Protein AF-A0A5B7GZ34-F1 (afdb_monomer_lite)

pLDDT: mean 75.1, std 13.86, range [37.12, 94.0]

Sequence (188 aa):
MATHSCQNVIIVGNLNQHVVRRTFTELTVVYGLTNHVNFVTHVCGAALDPVLTDLPAHSVQCCQLEREDFVSTNWDATFTEDVNHNVATLTSLILLTQAKHFPHRLYRADPRYQPWFSYRCRQAADKKYKTWILLKCQLTTFHKAQHRVACKALLIMATRARRWETSLRRKLASNEMHPKQWWFLVKQ

Structure (mmCIF, N/CA/C/O backbone):
data_AF-A0A5B7GZ34-F1
#
_entry.id   AF-A0A5B7GZ34-F1
#
loop_
_atom_site.group_PDB
_atom_site.id
_atom_site.type_symbol
_atom_site.label_atom_id
_atom_site.label_alt_id
_atom_site.label_comp_id
_atom_site.label_asym_id
_atom_site.label_entity_id
_atom_site.label_seq_id
_atom_site.pdbx_PDB_ins_code
_atom_site.Cartn_x
_atom_site.Cartn_y
_atom_site.Cartn_z
_atom_site.occupancy
_atom_site.B_iso_or_equiv
_atom_site.auth_seq_id
_atom_site.auth_comp_id
_atom_site.auth_asym_id
_atom_site.auth_atom_id
_atom_site.pdbx_PDB_model_num
ATOM 1 N N . MET A 1 1 ? -26.690 -3.830 22.622 1.00 49.84 1 MET A N 1
ATOM 2 C CA . MET A 1 1 ? -25.669 -3.660 21.565 1.00 49.84 1 MET A CA 1
ATOM 3 C C . MET A 1 1 ? -25.196 -2.222 21.628 1.00 49.84 1 MET A C 1
ATOM 5 O O . MET A 1 1 ? -26.045 -1.342 21.686 1.00 49.84 1 MET A O 1
ATOM 9 N N . ALA A 1 2 ? -23.891 -1.980 21.741 1.00 49.03 2 ALA A N 1
ATOM 10 C CA . ALA A 1 2 ? -23.361 -0.624 21.834 1.00 49.03 2 ALA A CA 1
ATOM 11 C C . ALA A 1 2 ? -23.301 -0.023 20.424 1.00 49.03 2 ALA A C 1
ATOM 13 O O . ALA A 1 2 ? -22.422 -0.352 19.640 1.00 49.03 2 ALA A O 1
ATOM 14 N N . THR A 1 3 ? -24.267 0.823 20.083 1.00 55.88 3 THR A N 1
ATOM 15 C CA . THR A 1 3 ? -24.264 1.568 18.820 1.00 55.88 3 THR A CA 1
ATOM 16 C C . THR A 1 3 ? -23.172 2.632 18.879 1.00 55.88 3 THR A C 1
ATOM 18 O O . THR A 1 3 ? -23.224 3.522 19.731 1.00 55.88 3 THR A O 1
ATOM 21 N N . HIS A 1 4 ? -22.162 2.541 18.012 1.00 65.75 4 HIS A N 1
ATOM 22 C CA . HIS A 1 4 ? -21.169 3.604 17.871 1.00 65.75 4 HIS A CA 1
ATOM 23 C C . HIS A 1 4 ? -21.834 4.895 17.374 1.00 65.75 4 HIS A C 1
ATOM 25 O O . HIS A 1 4 ? -22.774 4.859 16.586 1.00 65.75 4 HIS A O 1
ATOM 31 N N . SER A 1 5 ? -21.341 6.052 17.819 1.00 75.25 5 SER A N 1
ATOM 32 C CA . SER A 1 5 ? -21.862 7.360 17.393 1.00 75.25 5 SER A CA 1
ATOM 33 C C . SER A 1 5 ? -21.365 7.799 16.012 1.00 75.25 5 SER A C 1
ATOM 35 O O . SER A 1 5 ? -21.893 8.750 15.441 1.00 75.25 5 SER A O 1
ATOM 37 N N . CYS A 1 6 ? -20.347 7.128 15.472 1.00 74.19 6 CYS A N 1
ATOM 38 C CA . CYS A 1 6 ? -19.883 7.350 14.108 1.00 74.19 6 CYS A CA 1
ATOM 39 C C . CYS A 1 6 ? -20.901 6.768 13.115 1.00 74.19 6 CYS A C 1
ATOM 41 O O . CYS A 1 6 ? -21.471 5.722 13.382 1.00 74.19 6 CYS A O 1
ATOM 43 N N . GLN A 1 7 ? -21.126 7.418 11.979 1.00 80.25 7 GLN A N 1
ATOM 44 C CA . GLN A 1 7 ? -21.940 6.878 10.885 1.00 80.25 7 GLN A CA 1
ATOM 45 C C . GLN A 1 7 ? -21.100 6.876 9.611 1.00 80.25 7 GLN A C 1
ATOM 47 O O . GLN A 1 7 ? -20.307 7.801 9.410 1.00 80.25 7 GLN A O 1
ATOM 52 N N . ASN A 1 8 ? -21.310 5.887 8.743 1.00 84.38 8 ASN A N 1
ATOM 53 C CA . ASN A 1 8 ? -20.601 5.728 7.470 1.00 84.38 8 ASN A CA 1
ATOM 54 C C . ASN A 1 8 ? -19.092 5.507 7.675 1.00 84.38 8 ASN A C 1
ATOM 56 O O . ASN A 1 8 ? -18.245 6.143 7.041 1.00 84.38 8 ASN A O 1
ATOM 60 N N . VAL A 1 9 ? -18.755 4.627 8.616 1.00 86.81 9 VAL A N 1
ATOM 61 C CA . VAL A 1 9 ? -17.382 4.217 8.906 1.00 86.81 9 VAL A CA 1
ATOM 62 C C . VAL A 1 9 ? -16.936 3.213 7.853 1.00 86.81 9 VAL A C 1
ATOM 64 O O . VAL A 1 9 ? -17.607 2.215 7.622 1.00 86.81 9 VAL A O 1
ATOM 67 N N . ILE A 1 10 ? -15.771 3.441 7.249 1.00 89.00 10 ILE A N 1
ATOM 68 C CA . ILE A 1 10 ? -15.104 2.475 6.373 1.00 89.00 10 ILE A CA 1
ATOM 69 C C . ILE A 1 10 ? -13.679 2.269 6.892 1.00 89.00 10 ILE A C 1
ATOM 71 O O . ILE A 1 10 ? -12.907 3.221 7.010 1.00 89.00 10 ILE A O 1
ATOM 75 N N . ILE A 1 11 ? -13.320 1.019 7.177 1.00 86.06 11 ILE A N 1
ATOM 76 C CA . ILE A 1 11 ? -11.967 0.596 7.540 1.00 86.06 11 ILE A CA 1
ATOM 77 C C . ILE A 1 11 ? -11.452 -0.308 6.422 1.00 86.06 11 ILE A C 1
ATOM 79 O O . ILE A 1 11 ? -12.010 -1.377 6.180 1.00 86.06 11 ILE A O 1
ATOM 83 N N . VAL A 1 12 ? -10.374 0.114 5.762 1.00 87.06 12 VAL A N 1
ATOM 84 C CA . VAL A 1 12 ? -9.689 -0.658 4.716 1.00 87.06 12 VAL A CA 1
ATOM 85 C C . VAL A 1 12 ? -8.237 -0.850 5.115 1.00 87.06 12 VAL A C 1
ATOM 87 O O . VAL A 1 12 ? -7.554 0.118 5.456 1.00 87.06 12 VAL A O 1
ATOM 90 N N . GLY A 1 13 ? -7.745 -2.080 5.030 1.00 84.44 13 GLY A N 1
ATOM 91 C CA . GLY A 1 13 ? -6.315 -2.346 5.106 1.00 84.44 13 GLY A CA 1
ATOM 92 C C . GLY A 1 13 ? -5.986 -3.754 5.566 1.00 84.44 13 GLY A C 1
ATOM 93 O O . GLY A 1 13 ? -6.867 -4.534 5.915 1.00 84.44 13 GLY A O 1
ATOM 94 N N . ASN A 1 14 ? -4.690 -4.048 5.611 1.00 83.94 14 ASN A N 1
ATOM 95 C CA . ASN A 1 14 ? -4.169 -5.303 6.132 1.00 83.94 14 ASN A CA 1
ATOM 96 C C . ASN A 1 14 ? -4.340 -5.350 7.653 1.00 83.94 14 ASN A C 1
ATOM 98 O O . ASN A 1 14 ? -3.496 -4.856 8.412 1.00 83.94 14 ASN A O 1
ATOM 102 N N . LEU A 1 15 ? -5.460 -5.914 8.104 1.00 80.31 15 LEU A N 1
ATOM 103 C CA . LEU A 1 15 ? -5.682 -6.141 9.526 1.00 80.31 15 LEU A CA 1
ATOM 104 C C . LEU A 1 15 ? -4.931 -7.380 9.998 1.00 80.31 15 LEU A C 1
ATOM 106 O O . LEU A 1 15 ? -4.594 -7.444 11.171 1.00 80.31 15 LEU A O 1
ATOM 110 N N . ASN A 1 16 ? -4.608 -8.328 9.114 1.00 76.25 16 ASN A N 1
ATOM 111 C CA . ASN A 1 16 ? -4.055 -9.621 9.499 1.00 76.25 16 ASN A CA 1
ATOM 112 C C . ASN A 1 16 ? -4.923 -10.263 10.597 1.00 76.25 16 ASN A C 1
ATOM 114 O O . ASN A 1 16 ? -4.495 -10.457 11.739 1.00 76.25 16 ASN A O 1
ATOM 118 N N . GLN A 1 17 ? -6.190 -10.526 10.258 1.00 64.44 17 GLN A N 1
ATOM 119 C CA . GLN A 1 17 ? -7.257 -10.913 11.193 1.00 64.44 17 GLN A CA 1
ATOM 120 C C . GLN A 1 17 ? -6.901 -12.071 12.141 1.00 64.44 17 GLN A C 1
ATOM 122 O O . GLN A 1 17 ? -7.435 -12.146 13.242 1.00 64.44 17 GLN A O 1
ATOM 127 N N . HIS A 1 18 ? -5.970 -12.951 11.766 1.00 67.12 18 HIS A N 1
ATOM 128 C CA . HIS A 1 18 ? -5.509 -14.038 12.632 1.00 67.12 18 HIS A CA 1
ATOM 129 C C . HIS A 1 18 ? -4.679 -13.544 13.828 1.00 67.12 18 HIS A C 1
ATOM 131 O O . HIS A 1 18 ? -4.710 -14.161 14.889 1.00 67.12 18 HIS A O 1
ATOM 137 N N . VAL A 1 19 ? -3.984 -12.411 13.687 1.00 64.56 19 VAL A N 1
ATOM 138 C CA . VAL A 1 19 ? -3.149 -11.797 14.734 1.00 64.56 19 VAL A CA 1
ATOM 139 C C . VAL A 1 19 ? -3.957 -10.827 15.596 1.00 64.56 19 VAL A C 1
ATOM 141 O O . VAL A 1 19 ? -3.778 -10.776 16.810 1.00 64.56 19 VAL A O 1
ATOM 144 N N . VAL A 1 20 ? -4.891 -10.089 14.995 1.00 75.25 20 VAL A N 1
ATOM 145 C CA . VAL A 1 20 ? -5.795 -9.154 15.697 1.00 75.25 20 VAL A CA 1
ATOM 146 C C . VAL A 1 20 ? -7.217 -9.694 15.790 1.00 75.25 20 VAL A C 1
ATOM 148 O O . VAL A 1 20 ? -8.184 -8.938 15.725 1.00 75.25 20 VAL A O 1
ATOM 151 N N . ARG A 1 21 ? -7.359 -11.011 15.982 1.00 80.94 21 ARG A N 1
ATOM 152 C CA . ARG A 1 21 ? -8.662 -11.692 16.034 1.00 80.94 21 ARG A CA 1
ATOM 153 C C . ARG A 1 21 ? -9.611 -11.029 17.025 1.00 80.94 21 ARG A C 1
ATOM 155 O O . ARG A 1 21 ? -10.769 -10.818 16.704 1.00 80.94 21 ARG A O 1
ATOM 162 N N . ARG A 1 22 ? -9.100 -10.623 18.191 1.00 82.50 22 ARG A N 1
ATOM 163 C CA . ARG A 1 22 ? -9.880 -9.900 19.201 1.00 82.50 22 ARG A CA 1
ATOM 164 C C . ARG A 1 22 ? -10.405 -8.558 18.683 1.00 82.50 22 ARG A C 1
ATOM 166 O O . ARG A 1 22 ? -11.595 -8.308 18.797 1.00 82.50 22 ARG A O 1
ATOM 173 N N . THR A 1 23 ? -9.550 -7.731 18.084 1.00 81.94 23 THR A N 1
ATOM 174 C CA . THR A 1 23 ? -9.954 -6.428 17.530 1.00 81.94 23 THR A CA 1
ATOM 175 C C . THR A 1 23 ? -10.918 -6.595 16.360 1.00 81.94 23 THR A C 1
ATOM 177 O O . THR A 1 23 ? -11.888 -5.857 16.262 1.00 81.94 23 THR A O 1
ATOM 180 N N . PHE A 1 24 ? -10.704 -7.590 15.497 1.00 87.06 24 PHE A N 1
ATOM 181 C CA . PHE A 1 24 ? -11.621 -7.901 14.402 1.00 87.06 24 PHE A CA 1
ATOM 182 C C . PHE A 1 24 ? -12.999 -8.346 14.922 1.00 87.06 24 PHE A C 1
ATOM 184 O O . PHE A 1 24 ? -14.027 -7.862 14.449 1.00 87.06 24 PHE A O 1
ATOM 191 N N . THR A 1 25 ? -13.034 -9.211 15.941 1.00 88.88 25 THR A N 1
ATOM 192 C CA . THR A 1 25 ? -14.275 -9.601 16.625 1.00 88.88 25 THR A CA 1
ATOM 193 C C . THR A 1 25 ? -14.944 -8.403 17.293 1.00 88.88 25 THR A C 1
ATOM 195 O O . THR A 1 25 ? -16.154 -8.260 17.198 1.00 88.88 25 THR A O 1
ATOM 198 N N . GLU A 1 26 ? -14.192 -7.515 17.942 1.00 89.06 26 GLU A N 1
ATOM 199 C CA . GLU A 1 26 ? -14.755 -6.298 18.534 1.00 89.06 26 GLU A CA 1
ATOM 200 C C . GLU A 1 26 ? -15.383 -5.405 17.448 1.00 89.06 26 GLU A C 1
ATOM 202 O O . GLU A 1 26 ? -16.542 -5.016 17.573 1.00 89.06 26 GLU A O 1
ATOM 207 N N . LEU A 1 27 ? -14.686 -5.155 16.334 1.00 89.25 27 LEU A N 1
ATOM 208 C CA . LEU A 1 27 ? -15.197 -4.366 15.202 1.00 89.25 27 LEU A CA 1
ATOM 209 C C . LEU A 1 27 ? -16.472 -4.950 14.577 1.00 89.25 27 LEU A C 1
ATOM 211 O O . LEU A 1 27 ? -17.379 -4.203 14.226 1.00 89.25 27 LEU A O 1
ATOM 215 N N . THR A 1 28 ? -16.571 -6.270 14.472 1.00 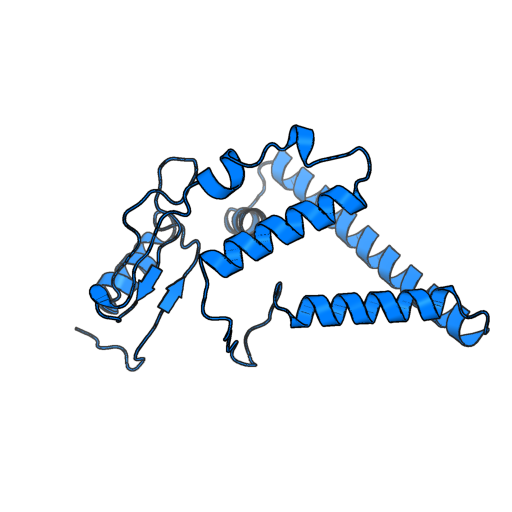90.38 28 THR A N 1
ATOM 216 C CA . THR A 1 28 ? -17.723 -6.927 13.837 1.00 90.38 28 THR A CA 1
ATOM 217 C C . THR A 1 28 ? -18.886 -7.159 14.801 1.00 90.38 28 THR A C 1
ATOM 219 O O . THR A 1 28 ? -20.033 -6.885 14.469 1.00 90.38 28 THR A O 1
ATOM 222 N N . VAL A 1 29 ? -18.610 -7.620 16.022 1.00 91.88 29 VAL A N 1
ATOM 223 C CA . VAL A 1 29 ? -19.638 -8.017 16.999 1.00 91.88 29 VAL A CA 1
ATOM 224 C C . VAL A 1 29 ? -20.071 -6.852 17.883 1.00 91.88 29 VAL A C 1
ATOM 226 O O . VAL A 1 29 ? -21.260 -6.690 18.149 1.00 91.88 29 VAL A O 1
ATOM 229 N N . VAL A 1 30 ? -19.121 -6.048 18.369 1.00 88.38 30 VAL A N 1
ATOM 230 C CA . VAL A 1 30 ? -19.421 -4.939 19.290 1.00 88.38 30 VAL A CA 1
ATOM 231 C C . VAL A 1 30 ? -19.831 -3.705 18.503 1.00 88.38 30 VAL A C 1
ATOM 233 O O . VAL A 1 30 ? -20.839 -3.087 18.833 1.00 88.38 30 VAL A O 1
ATOM 236 N N . TYR A 1 31 ? -19.067 -3.380 17.460 1.00 87.12 31 TYR A N 1
ATOM 237 C CA . TYR A 1 31 ? -19.303 -2.205 16.625 1.00 87.12 31 TYR A CA 1
ATOM 238 C C . TYR A 1 31 ? -20.193 -2.492 15.407 1.00 87.12 31 TYR A C 1
ATOM 240 O O . TYR A 1 31 ? -20.538 -1.563 14.697 1.00 87.12 31 TYR A O 1
ATOM 248 N N . GLY A 1 32 ? -20.606 -3.739 15.166 1.00 90.56 32 GLY A N 1
ATOM 249 C CA . GLY A 1 32 ? -21.576 -4.054 14.111 1.00 90.56 32 GLY A CA 1
ATOM 250 C C . GLY A 1 32 ? -21.082 -3.796 12.684 1.00 90.56 32 GLY A C 1
ATOM 251 O O . GLY A 1 32 ? -21.904 -3.683 11.777 1.00 90.56 32 GLY A O 1
ATOM 252 N N . LEU A 1 33 ? -19.767 -3.688 12.465 1.00 93.19 33 LEU A N 1
ATOM 253 C CA . LEU A 1 33 ? -19.219 -3.506 11.124 1.00 93.19 33 LEU A CA 1
ATOM 254 C C . LEU A 1 33 ? -19.274 -4.823 10.343 1.00 93.19 33 LEU A C 1
ATOM 256 O O . LEU A 1 33 ? -18.944 -5.891 10.858 1.00 93.19 33 LEU A O 1
ATOM 260 N N . THR A 1 34 ? -19.628 -4.740 9.067 1.00 94.00 34 THR A N 1
ATOM 261 C CA . THR A 1 34 ? -19.685 -5.879 8.149 1.00 94.00 34 THR A CA 1
ATOM 262 C C . THR A 1 34 ? -18.400 -5.956 7.337 1.00 94.00 34 THR A C 1
ATOM 264 O O . THR A 1 34 ? -17.931 -4.937 6.837 1.00 94.00 34 THR A O 1
ATOM 267 N N . ASN A 1 35 ? -17.821 -7.154 7.193 1.00 93.88 35 ASN A N 1
ATOM 268 C CA . ASN A 1 35 ? -16.731 -7.383 6.243 1.00 93.88 35 ASN A CA 1
ATOM 269 C C . ASN A 1 35 ? -17.291 -7.676 4.850 1.00 93.88 35 ASN A C 1
ATOM 271 O O . ASN A 1 35 ? -18.014 -8.654 4.678 1.00 93.88 35 ASN A O 1
ATOM 275 N N . HIS A 1 36 ? -16.905 -6.873 3.860 1.00 92.31 36 HIS A N 1
ATOM 276 C CA . HIS A 1 36 ? -17.354 -7.022 2.470 1.00 92.31 36 HIS A CA 1
ATOM 277 C C . HIS A 1 36 ? -16.391 -7.842 1.604 1.00 92.31 36 HIS A C 1
ATOM 279 O O . HIS A 1 36 ? -16.696 -8.138 0.451 1.00 92.31 36 HIS A O 1
ATOM 285 N N . VAL A 1 37 ? -15.234 -8.237 2.144 1.00 90.44 37 VAL A N 1
ATOM 286 C CA . VAL A 1 37 ? -14.259 -9.069 1.432 1.00 90.44 37 VAL A CA 1
ATOM 287 C C . VAL A 1 37 ? -14.541 -10.544 1.702 1.00 90.44 37 VAL A C 1
ATOM 289 O O . VAL A 1 37 ? -14.372 -11.019 2.826 1.00 90.44 37 VAL A O 1
ATOM 292 N N . ASN A 1 38 ? -14.936 -11.266 0.654 1.00 89.69 38 ASN A N 1
ATOM 293 C CA . ASN A 1 38 ? -15.237 -12.703 0.668 1.00 89.69 38 ASN A CA 1
ATOM 294 C C . ASN A 1 38 ? -14.264 -13.546 -0.183 1.00 89.69 38 ASN A C 1
ATOM 296 O O . ASN A 1 38 ? -14.495 -14.738 -0.373 1.00 89.69 38 ASN A O 1
ATOM 300 N N . PHE A 1 39 ? -13.186 -12.944 -0.685 1.00 87.25 39 PHE A N 1
ATOM 301 C CA . PHE A 1 39 ? -12.166 -13.592 -1.511 1.00 87.25 39 PHE A CA 1
ATOM 302 C C . PHE A 1 39 ? -10.785 -13.542 -0.848 1.00 87.25 39 PHE A C 1
ATOM 304 O O . PHE A 1 39 ? -10.547 -12.807 0.112 1.00 87.25 39 PHE A O 1
ATOM 311 N N . VAL A 1 40 ? -9.862 -14.352 -1.367 1.00 85.94 40 VAL A N 1
ATOM 312 C CA . VAL A 1 40 ? -8.470 -14.404 -0.911 1.00 85.94 40 VAL A CA 1
ATOM 313 C C . VAL A 1 40 ? -7.761 -13.101 -1.272 1.00 85.94 40 VAL A C 1
ATOM 315 O O . VAL A 1 40 ? -7.706 -12.726 -2.440 1.00 85.94 40 VAL A O 1
ATOM 318 N N . THR A 1 41 ? -7.169 -12.435 -0.281 1.00 83.25 41 THR A N 1
ATOM 319 C CA . THR A 1 41 ? -6.403 -11.194 -0.495 1.00 83.25 41 THR A CA 1
ATOM 320 C C . THR A 1 41 ? -4.893 -11.400 -0.394 1.00 83.25 41 THR A C 1
ATOM 322 O O . THR A 1 41 ? -4.126 -10.543 -0.821 1.00 83.25 41 THR A O 1
ATOM 325 N N . HIS A 1 42 ? -4.450 -12.548 0.129 1.00 82.50 42 HIS A N 1
ATOM 326 C CA . HIS A 1 42 ? -3.044 -12.854 0.359 1.00 82.50 42 HIS A CA 1
ATOM 327 C C . HIS A 1 42 ? -2.586 -14.110 -0.393 1.00 82.50 42 HIS A C 1
ATOM 329 O O . HIS A 1 42 ? -3.307 -15.102 -0.481 1.00 82.50 42 HIS A O 1
ATOM 335 N N . VAL A 1 43 ? -1.328 -14.115 -0.848 1.00 74.12 43 VAL A N 1
ATOM 336 C CA . VAL A 1 43 ? -0.710 -15.216 -1.620 1.00 74.12 43 VAL A CA 1
ATOM 337 C C . VAL A 1 43 ? -0.710 -16.575 -0.909 1.00 74.12 43 VAL A C 1
ATOM 339 O O . VAL A 1 43 ? -0.536 -17.602 -1.551 1.00 74.12 43 VAL A O 1
ATOM 342 N N . CYS A 1 44 ? -0.920 -16.599 0.409 1.00 79.88 44 CYS A N 1
ATOM 343 C CA . CYS A 1 44 ? -1.034 -17.837 1.185 1.00 79.88 44 CYS A CA 1
ATOM 344 C C . CYS A 1 44 ? -2.451 -18.440 1.207 1.00 79.88 44 CYS A C 1
ATOM 346 O O . CYS A 1 44 ? -2.679 -19.396 1.941 1.00 79.88 44 CYS A O 1
ATOM 348 N N . GLY A 1 45 ? -3.409 -17.879 0.462 1.00 80.62 45 GLY A N 1
ATOM 349 C CA . GLY A 1 45 ? -4.798 -18.350 0.469 1.00 80.62 45 GLY A CA 1
ATOM 350 C C . GLY A 1 45 ? -5.677 -17.719 1.553 1.00 80.62 45 GLY A C 1
ATOM 351 O O . GLY A 1 45 ? -6.828 -18.113 1.704 1.00 80.62 45 GLY A O 1
ATOM 352 N N . ALA A 1 46 ? -5.168 -16.743 2.313 1.00 81.62 46 ALA A N 1
ATOM 353 C CA . ALA A 1 46 ? -5.915 -16.080 3.382 1.00 81.62 46 ALA A CA 1
ATOM 354 C C . ALA A 1 46 ? -6.534 -14.740 2.939 1.00 81.62 46 ALA A C 1
ATOM 356 O O . ALA A 1 46 ? -5.982 -14.027 2.101 1.00 81.62 46 ALA A O 1
ATOM 357 N N . ALA A 1 47 ? -7.660 -14.367 3.552 1.00 82.50 47 ALA A N 1
ATOM 358 C CA . ALA A 1 47 ? -8.237 -13.023 3.475 1.00 82.50 47 ALA A CA 1
ATOM 359 C C . ALA A 1 47 ? -7.709 -12.187 4.653 1.00 82.50 47 ALA A C 1
ATOM 361 O O . ALA A 1 47 ? -8.211 -12.285 5.772 1.00 82.50 47 ALA A O 1
ATOM 362 N N . LEU A 1 48 ? -6.633 -11.432 4.435 1.00 83.88 48 LEU A N 1
ATOM 363 C CA . LEU A 1 48 ? -5.959 -10.635 5.473 1.00 83.88 48 LEU A CA 1
ATOM 364 C C . LEU A 1 48 ? -6.299 -9.142 5.406 1.00 83.88 48 LEU A C 1
ATOM 366 O O . LEU A 1 48 ? -6.017 -8.412 6.361 1.00 83.88 48 LEU A O 1
ATOM 370 N N . ASP A 1 49 ? -6.943 -8.718 4.319 1.00 87.06 49 ASP A N 1
ATOM 371 C CA . ASP A 1 49 ? -7.199 -7.321 3.980 1.00 87.06 49 ASP A CA 1
ATOM 372 C C . ASP A 1 49 ? -8.713 -7.051 3.920 1.00 87.06 49 ASP A C 1
ATOM 374 O O . ASP A 1 49 ? -9.281 -6.948 2.833 1.00 87.06 49 ASP A O 1
ATOM 378 N N . PRO A 1 50 ? -9.409 -7.005 5.071 1.00 90.25 50 PRO A N 1
ATOM 379 C CA . PRO A 1 50 ? -10.849 -6.789 5.099 1.00 90.25 50 PRO A CA 1
ATOM 380 C C . PRO A 1 50 ? -11.230 -5.351 4.733 1.00 90.25 50 PRO A C 1
ATOM 382 O O . PRO A 1 50 ? -10.462 -4.399 4.907 1.00 90.25 50 PRO A O 1
ATOM 385 N N . VAL A 1 51 ? -12.483 -5.205 4.307 1.00 92.38 51 VAL A N 1
ATOM 386 C CA . VAL A 1 51 ? -13.177 -3.920 4.180 1.00 92.38 51 VAL A CA 1
ATOM 387 C C . VAL A 1 51 ? -14.335 -3.962 5.163 1.00 92.38 51 VAL A C 1
ATOM 389 O O . VAL A 1 51 ? -15.330 -4.634 4.902 1.00 92.38 51 VAL A O 1
ATOM 392 N N . LEU A 1 52 ? -14.173 -3.301 6.313 1.00 92.94 52 LEU A N 1
ATOM 393 C CA . LEU A 1 52 ? -15.178 -3.261 7.377 1.00 92.94 52 LEU A CA 1
ATOM 394 C C . LEU A 1 52 ? -15.975 -1.961 7.305 1.00 92.94 52 LEU A C 1
ATOM 396 O O . LEU A 1 52 ? -15.377 -0.884 7.344 1.00 92.94 52 LEU A O 1
ATOM 400 N N . THR A 1 53 ? -17.301 -2.036 7.240 1.00 93.44 53 THR A N 1
ATOM 401 C CA . THR A 1 53 ? -18.153 -0.838 7.235 1.00 93.44 53 THR A CA 1
ATOM 402 C C . THR A 1 53 ? -19.537 -1.078 7.835 1.00 93.44 53 THR A C 1
ATOM 404 O O . THR A 1 53 ? -19.993 -2.214 7.930 1.00 93.44 53 THR A O 1
ATOM 407 N N . ASP A 1 54 ? -20.187 -0.004 8.278 1.00 92.31 54 ASP A N 1
ATOM 408 C CA . ASP A 1 54 ? -21.594 0.043 8.695 1.00 92.31 54 ASP A CA 1
ATOM 409 C C . ASP A 1 54 ? -22.553 0.345 7.523 1.00 92.31 54 ASP A C 1
ATOM 411 O O . ASP A 1 54 ? -23.765 0.453 7.718 1.00 92.31 54 ASP A O 1
ATOM 415 N N . LEU A 1 55 ? -22.029 0.485 6.300 1.00 90.94 55 LEU A N 1
ATOM 416 C CA . LEU A 1 55 ? -22.831 0.709 5.103 1.00 90.94 55 LEU A CA 1
ATOM 417 C C . LEU A 1 55 ? -23.628 -0.546 4.696 1.00 90.94 55 LEU A C 1
ATOM 419 O O . LEU A 1 55 ? -23.177 -1.675 4.907 1.00 90.94 55 LEU A O 1
ATOM 423 N N . PRO A 1 56 ? -24.793 -0.379 4.041 1.00 89.38 56 PRO A N 1
ATOM 424 C CA . PRO A 1 56 ? -25.550 -1.502 3.505 1.00 89.38 56 PRO A CA 1
ATOM 425 C C . PRO A 1 56 ? -24.728 -2.348 2.523 1.00 89.38 56 PRO A C 1
ATOM 427 O O . PRO A 1 56 ? -23.969 -1.814 1.716 1.00 89.38 56 PRO A O 1
ATOM 430 N N . ALA A 1 57 ? -24.954 -3.665 2.518 1.00 86.25 57 ALA A N 1
ATOM 431 C CA . ALA A 1 57 ? -24.250 -4.608 1.640 1.00 86.25 57 ALA A CA 1
ATOM 432 C C . ALA A 1 57 ? -24.318 -4.247 0.145 1.00 86.25 57 ALA A C 1
ATOM 434 O O . ALA A 1 57 ? -23.363 -4.485 -0.584 1.00 86.25 57 ALA A O 1
ATOM 435 N N . HIS A 1 58 ? -25.414 -3.631 -0.306 1.00 88.31 58 HIS A N 1
ATOM 436 C CA . HIS A 1 58 ? -25.582 -3.198 -1.696 1.00 88.31 58 HIS A CA 1
ATOM 437 C C . HIS A 1 58 ? -24.804 -1.918 -2.050 1.00 88.31 58 HIS A C 1
ATOM 439 O O . HIS A 1 58 ? -24.666 -1.601 -3.227 1.00 88.31 58 HIS A O 1
ATOM 445 N N . SER A 1 59 ? -24.308 -1.179 -1.055 1.00 88.50 59 SER A N 1
ATOM 446 C CA . SER A 1 59 ? -23.569 0.075 -1.249 1.00 88.50 59 SER A CA 1
ATOM 447 C C . SER A 1 59 ? -22.062 -0.134 -1.390 1.00 88.50 59 SER A C 1
ATOM 449 O O . SER A 1 59 ? -21.359 0.780 -1.819 1.00 88.50 59 SER A O 1
ATOM 451 N N . VAL A 1 60 ? -21.552 -1.311 -1.013 1.00 86.81 60 VAL A N 1
ATOM 452 C CA . VAL A 1 60 ? -20.123 -1.634 -1.066 1.00 86.81 60 VAL A CA 1
ATOM 453 C C . VAL A 1 60 ? -19.920 -2.951 -1.793 1.00 86.81 60 VAL A C 1
ATOM 455 O O . VAL A 1 60 ? -20.265 -4.018 -1.291 1.00 86.81 60 VAL A O 1
ATOM 458 N N . GLN A 1 61 ? -19.300 -2.858 -2.966 1.00 87.12 61 GLN A N 1
ATOM 459 C CA . GLN A 1 61 ? -18.878 -4.003 -3.753 1.00 87.12 61 GLN A CA 1
ATOM 460 C C . GLN A 1 61 ? -17.354 -4.111 -3.698 1.00 87.12 61 GLN A C 1
ATOM 462 O O . GLN A 1 61 ? -16.636 -3.211 -4.136 1.00 87.12 61 GLN A O 1
ATOM 467 N N . CYS A 1 62 ? -16.856 -5.218 -3.151 1.00 85.88 62 CYS A N 1
ATOM 468 C CA . CYS A 1 62 ? -15.449 -5.578 -3.238 1.00 85.88 62 CYS A CA 1
ATOM 469 C C . CYS A 1 62 ? -15.279 -6.568 -4.387 1.00 85.88 62 CYS A C 1
ATOM 471 O O . CYS A 1 62 ? -15.884 -7.638 -4.376 1.00 85.88 62 CYS A O 1
ATOM 473 N N . CYS A 1 63 ? -14.437 -6.224 -5.354 1.00 81.19 63 CYS A N 1
ATOM 474 C CA . CYS A 1 63 ? -14.045 -7.129 -6.425 1.00 81.19 63 CYS A CA 1
ATOM 475 C C . CYS A 1 63 ? -12.562 -7.443 -6.275 1.00 81.19 63 CYS A C 1
ATOM 477 O O . CYS A 1 63 ? -11.756 -6.545 -6.007 1.00 81.19 63 CYS A O 1
ATOM 479 N N . GLN A 1 64 ? -12.195 -8.708 -6.467 1.00 76.44 64 GLN A N 1
ATOM 480 C CA . GLN A 1 64 ? -10.799 -9.046 -6.677 1.00 76.44 64 GLN A CA 1
ATOM 481 C C . GLN A 1 64 ? -10.362 -8.358 -7.970 1.00 76.44 64 GLN A C 1
ATOM 483 O O . GLN A 1 64 ? -11.011 -8.512 -9.003 1.00 76.44 64 GLN A O 1
ATOM 488 N N . LEU A 1 65 ? -9.290 -7.566 -7.907 1.00 68.75 65 LEU A N 1
ATOM 489 C CA . LEU A 1 65 ? -8.665 -7.063 -9.122 1.00 68.75 65 LEU A CA 1
ATOM 490 C C . LEU A 1 65 ? -8.106 -8.275 -9.853 1.00 68.75 65 LEU A C 1
ATOM 492 O O . LEU A 1 65 ? -7.099 -8.855 -9.436 1.00 68.75 65 LEU A O 1
ATOM 496 N N . GLU A 1 66 ? -8.813 -8.700 -10.893 1.00 64.88 66 GLU A N 1
ATOM 497 C CA . GLU A 1 66 ? -8.360 -9.808 -11.702 1.00 64.88 66 GLU A CA 1
ATOM 498 C C . GLU A 1 66 ? -7.032 -9.425 -12.343 1.00 64.88 66 GLU A C 1
ATOM 500 O O . GLU A 1 66 ? -6.825 -8.322 -12.857 1.00 64.88 66 GLU A O 1
ATOM 505 N N . ARG A 1 67 ? -6.092 -10.364 -12.267 1.00 60.09 67 ARG A N 1
ATOM 506 C CA . ARG A 1 67 ? -4.728 -10.213 -12.776 1.00 60.09 67 ARG A CA 1
ATOM 507 C C . ARG A 1 67 ? -4.712 -9.926 -14.283 1.00 60.09 67 ARG A C 1
ATOM 509 O O . ARG A 1 67 ? -3.673 -9.547 -14.803 1.00 60.09 67 ARG A O 1
ATOM 516 N N . GLU A 1 68 ? -5.837 -10.111 -14.965 1.00 61.62 68 GLU A N 1
ATOM 517 C CA . GLU A 1 68 ? -6.036 -10.032 -16.410 1.00 61.62 68 GLU A CA 1
ATOM 518 C C . GLU A 1 68 ? -5.584 -8.705 -17.024 1.00 61.62 68 GLU A C 1
ATOM 520 O O . GLU A 1 68 ? -4.949 -8.725 -18.078 1.00 61.62 68 GLU A O 1
ATOM 525 N N . ASP A 1 69 ? -5.779 -7.571 -16.340 1.00 65.12 69 ASP A N 1
ATOM 526 C CA . ASP A 1 69 ? -5.313 -6.264 -16.838 1.00 65.12 69 ASP A CA 1
ATOM 527 C C . ASP A 1 69 ? -3.770 -6.209 -16.958 1.00 65.12 69 ASP A C 1
ATOM 529 O O . ASP A 1 69 ? -3.235 -5.547 -17.844 1.00 65.12 69 ASP A O 1
ATOM 533 N N . PHE A 1 70 ? -3.037 -6.945 -16.112 1.00 67.88 70 PHE A N 1
ATOM 534 C CA . PHE A 1 70 ? -1.569 -7.040 -16.158 1.00 67.88 70 PHE A CA 1
ATOM 535 C C . PHE A 1 70 ? -1.053 -8.315 -16.842 1.00 67.88 70 PHE A C 1
ATOM 537 O O . PHE A 1 70 ? 0.063 -8.328 -17.353 1.00 67.88 70 PHE A O 1
ATOM 544 N N . VAL A 1 71 ? -1.837 -9.394 -16.856 1.00 70.56 71 VAL A N 1
ATOM 545 C CA . VAL A 1 71 ? -1.489 -10.673 -17.501 1.00 70.56 71 VAL A CA 1
ATOM 546 C C . VAL A 1 71 ? -1.632 -10.579 -19.016 1.00 70.56 71 VAL A C 1
ATOM 548 O O . VAL A 1 71 ? -0.843 -11.184 -19.731 1.00 70.56 71 VAL A O 1
ATOM 551 N N . SER A 1 72 ? -2.586 -9.788 -19.511 1.00 77.06 72 SER A N 1
ATOM 552 C CA . SER A 1 72 ? -2.727 -9.507 -20.945 1.00 77.06 72 SER A CA 1
ATOM 553 C C . SER A 1 72 ? -1.658 -8.552 -21.486 1.00 77.06 72 SER A C 1
ATOM 555 O O . SER A 1 72 ? -1.491 -8.438 -22.701 1.00 77.06 72 SER A O 1
ATOM 557 N N . THR A 1 73 ? -0.910 -7.872 -20.609 1.00 80.00 73 THR A N 1
ATOM 558 C CA . THR A 1 73 ? 0.191 -7.005 -21.031 1.00 80.00 73 THR A CA 1
ATOM 559 C C . THR A 1 73 ? 1.371 -7.866 -21.468 1.00 80.00 73 THR A C 1
ATOM 561 O O . THR A 1 73 ? 1.943 -8.610 -20.674 1.00 80.00 73 THR A O 1
ATOM 564 N N . ASN A 1 74 ? 1.764 -7.748 -22.736 1.00 87.69 74 ASN A N 1
ATOM 565 C CA . ASN A 1 74 ? 2.980 -8.378 -23.238 1.00 87.69 74 ASN A CA 1
ATOM 566 C C . ASN A 1 74 ? 4.205 -7.602 -22.731 1.00 87.69 74 ASN A C 1
ATOM 568 O O . ASN A 1 74 ? 4.669 -6.663 -23.379 1.00 87.69 74 ASN A O 1
ATOM 572 N N . TRP A 1 75 ? 4.697 -7.968 -21.548 1.00 84.75 75 TRP A N 1
ATOM 573 C CA . TRP A 1 75 ? 5.803 -7.285 -20.874 1.00 84.75 75 TRP A CA 1
ATOM 574 C C . TRP A 1 75 ? 7.088 -7.259 -21.698 1.00 84.75 75 TRP A C 1
ATOM 576 O O . TRP A 1 75 ? 7.756 -6.229 -21.717 1.00 84.75 75 TRP A O 1
ATOM 586 N N . ASP A 1 76 ? 7.374 -8.332 -22.435 1.00 86.31 76 ASP A N 1
ATOM 587 C CA . ASP A 1 76 ? 8.578 -8.442 -23.264 1.00 86.31 76 ASP A CA 1
ATOM 588 C C . ASP A 1 76 ? 8.550 -7.468 -24.449 1.00 86.31 76 ASP A C 1
ATOM 590 O O . ASP A 1 76 ? 9.584 -6.943 -24.848 1.00 86.31 76 ASP A O 1
ATOM 594 N N . ALA A 1 77 ? 7.362 -7.177 -24.986 1.00 85.06 77 ALA A N 1
ATOM 595 C CA . ALA A 1 77 ? 7.182 -6.152 -26.016 1.00 85.06 77 ALA A CA 1
ATOM 596 C C . ALA A 1 77 ? 7.049 -4.730 -25.441 1.00 85.06 77 ALA A C 1
ATOM 598 O O . ALA A 1 77 ? 7.242 -3.749 -26.157 1.00 85.06 77 ALA A O 1
ATOM 599 N N . THR A 1 78 ? 6.672 -4.611 -24.167 1.00 84.75 78 THR A N 1
ATOM 600 C CA . THR A 1 78 ? 6.359 -3.330 -23.516 1.00 84.75 78 THR A CA 1
ATOM 601 C C . THR A 1 78 ? 7.586 -2.707 -22.854 1.00 84.75 78 THR A C 1
ATOM 603 O O . THR A 1 78 ? 7.669 -1.484 -22.733 1.00 84.75 78 THR A O 1
ATOM 606 N N . PHE A 1 79 ? 8.535 -3.529 -22.405 1.00 89.56 79 PHE A N 1
ATOM 607 C CA . PHE A 1 79 ? 9.773 -3.071 -21.790 1.00 89.56 79 PHE A CA 1
ATOM 608 C C . PHE A 1 79 ? 10.936 -3.105 -22.776 1.00 89.56 79 PHE A C 1
ATOM 610 O O . PHE A 1 79 ? 11.111 -4.030 -23.558 1.00 89.56 79 PHE A O 1
ATOM 617 N N . THR A 1 80 ? 11.745 -2.057 -22.711 1.00 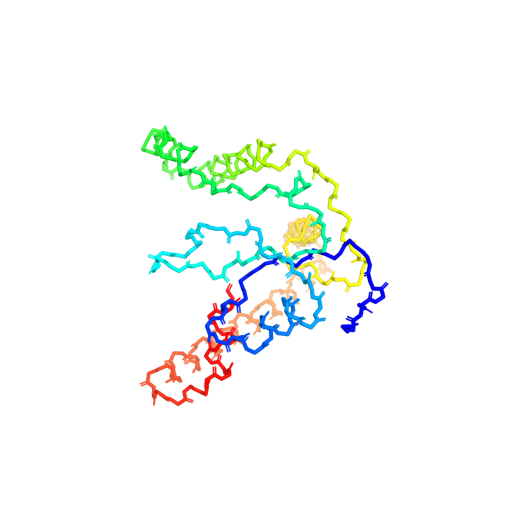91.12 80 THR A N 1
ATOM 618 C CA . THR A 1 80 ? 12.950 -1.855 -23.518 1.00 91.12 80 THR A CA 1
ATOM 619 C C . THR A 1 80 ? 14.187 -1.890 -22.618 1.00 91.12 80 THR A C 1
ATOM 621 O O . THR A 1 80 ? 14.079 -2.075 -21.406 1.00 91.12 80 THR A O 1
ATOM 624 N N . GLU A 1 81 ? 15.378 -1.666 -23.167 1.00 91.69 81 GLU A N 1
ATOM 625 C CA . GLU A 1 81 ? 16.587 -1.491 -22.348 1.00 91.69 81 GLU A CA 1
ATOM 626 C C . GLU A 1 81 ? 16.615 -0.141 -21.597 1.00 91.69 81 GLU A C 1
ATOM 628 O O . GLU A 1 81 ? 17.387 0.028 -20.651 1.00 91.69 81 GLU A O 1
ATOM 633 N N . ASP A 1 82 ? 15.753 0.820 -21.960 1.00 91.56 82 ASP A N 1
ATOM 634 C CA . ASP A 1 82 ? 15.655 2.105 -21.264 1.00 91.56 82 ASP A CA 1
ATOM 635 C C . ASP A 1 82 ? 14.795 1.992 -19.996 1.00 91.56 82 ASP A C 1
ATOM 637 O O . ASP A 1 82 ? 13.561 1.952 -20.015 1.00 91.56 82 ASP A O 1
ATOM 641 N N . VAL A 1 83 ? 15.476 2.021 -18.852 1.00 81.06 83 VAL A N 1
ATOM 642 C CA . VAL A 1 83 ? 14.867 1.982 -17.518 1.00 81.06 83 VAL A CA 1
ATOM 643 C C . VAL A 1 83 ? 13.870 3.126 -17.297 1.00 81.06 83 VAL A C 1
ATOM 645 O O . VAL A 1 83 ? 12.832 2.910 -16.671 1.00 81.06 83 VAL A O 1
ATOM 648 N N . ASN A 1 84 ? 14.135 4.335 -17.802 1.00 75.12 84 ASN A N 1
ATOM 649 C CA . ASN A 1 84 ? 13.229 5.470 -17.602 1.00 75.12 84 ASN A CA 1
ATOM 650 C C . ASN A 1 84 ? 11.940 5.296 -18.406 1.00 75.12 84 ASN A C 1
ATOM 652 O O . ASN A 1 84 ? 10.856 5.589 -17.894 1.00 75.12 84 ASN A O 1
ATOM 656 N N . HIS A 1 85 ? 12.055 4.774 -19.630 1.00 80.88 85 HIS A N 1
ATOM 657 C CA . HIS A 1 85 ? 10.908 4.406 -20.450 1.00 80.88 85 HIS A CA 1
ATOM 658 C C . HIS A 1 85 ? 10.054 3.344 -19.746 1.00 80.88 85 HIS A C 1
ATOM 660 O O . HIS A 1 85 ? 8.857 3.546 -19.557 1.00 80.88 85 HIS A O 1
ATOM 666 N N . ASN A 1 86 ? 10.671 2.272 -19.243 1.00 80.56 86 ASN A N 1
ATOM 667 C CA . ASN A 1 86 ? 9.953 1.187 -18.565 1.00 80.56 86 ASN A CA 1
ATOM 668 C C . ASN A 1 86 ? 9.221 1.666 -17.307 1.00 80.56 86 ASN A C 1
ATOM 670 O O . ASN A 1 86 ? 8.067 1.301 -17.078 1.00 80.56 86 ASN A O 1
ATOM 674 N N . VAL A 1 87 ? 9.862 2.523 -16.504 1.00 72.38 87 VAL A N 1
ATOM 675 C CA . VAL A 1 87 ? 9.240 3.116 -15.311 1.00 72.38 87 VAL A CA 1
ATOM 676 C C . VAL A 1 87 ? 8.043 3.985 -15.694 1.00 72.38 87 VAL A C 1
ATOM 678 O O . VAL A 1 87 ? 6.997 3.899 -15.044 1.00 72.38 87 VAL A O 1
ATOM 681 N N . ALA A 1 88 ? 8.159 4.805 -16.742 1.00 72.25 88 ALA A N 1
ATOM 682 C CA . ALA A 1 88 ? 7.057 5.636 -17.221 1.00 72.25 88 ALA A CA 1
ATOM 683 C C . ALA A 1 88 ? 5.888 4.788 -17.755 1.00 72.25 88 ALA A C 1
ATOM 685 O O . ALA A 1 88 ? 4.728 5.062 -17.427 1.00 72.25 88 ALA A O 1
ATOM 686 N N . THR A 1 89 ? 6.187 3.730 -18.508 1.00 78.75 89 THR A N 1
ATOM 687 C CA . THR A 1 89 ? 5.202 2.808 -19.083 1.00 78.75 89 THR A CA 1
ATOM 688 C C . THR A 1 89 ? 4.470 2.014 -18.003 1.00 78.75 89 THR A C 1
ATOM 690 O O . THR A 1 89 ? 3.240 2.034 -17.956 1.00 78.75 89 THR A O 1
ATOM 693 N N . LEU A 1 90 ? 5.196 1.417 -17.052 1.00 80.19 90 LEU A N 1
ATOM 694 C CA . LEU A 1 90 ? 4.600 0.724 -15.906 1.00 80.19 90 LEU A CA 1
ATOM 695 C C . LEU A 1 90 ? 3.734 1.666 -15.062 1.00 80.19 90 LEU A C 1
ATOM 697 O O . LEU A 1 90 ? 2.618 1.318 -14.680 1.00 80.19 90 LEU A O 1
ATOM 701 N N . THR A 1 91 ? 4.222 2.882 -14.798 1.00 75.38 91 THR A N 1
ATOM 702 C CA . THR A 1 91 ? 3.459 3.893 -14.051 1.00 75.38 91 THR A CA 1
ATOM 703 C C . THR A 1 91 ? 2.158 4.240 -14.773 1.00 75.38 91 THR A C 1
ATOM 705 O O . THR A 1 91 ? 1.117 4.361 -14.132 1.00 75.38 91 THR A O 1
ATOM 708 N N . SER A 1 92 ? 2.194 4.374 -16.099 1.00 78.00 92 SER A N 1
ATOM 709 C CA . SER A 1 92 ? 1.014 4.694 -16.907 1.00 78.00 92 SER A CA 1
ATOM 710 C C . SER A 1 92 ? -0.008 3.557 -16.902 1.00 78.00 92 SER A C 1
ATOM 712 O O . SER A 1 92 ? -1.192 3.820 -16.705 1.00 78.00 92 SER A O 1
ATOM 714 N N . LEU A 1 93 ? 0.445 2.305 -17.023 1.00 80.69 93 LEU A N 1
ATOM 715 C CA . LEU A 1 93 ? -0.406 1.116 -16.908 1.00 80.69 93 LEU A CA 1
ATOM 716 C C . LEU A 1 93 ? -1.085 1.044 -15.539 1.00 80.69 93 LEU A C 1
ATOM 718 O O . LEU A 1 93 ? -2.304 0.929 -15.466 1.00 80.69 93 LEU A O 1
ATOM 722 N N . ILE A 1 94 ? -0.327 1.217 -14.452 1.00 76.88 94 ILE A N 1
ATOM 723 C CA . ILE A 1 94 ? -0.883 1.240 -13.092 1.00 76.88 94 ILE A CA 1
ATOM 724 C C . ILE A 1 94 ? -1.937 2.343 -12.951 1.00 76.88 94 ILE A C 1
ATOM 726 O O . ILE A 1 94 ? -3.007 2.095 -12.401 1.00 76.88 94 ILE A O 1
ATOM 730 N N . LEU A 1 95 ? -1.663 3.550 -13.452 1.00 75.88 95 LEU A N 1
ATOM 731 C CA . LEU A 1 95 ? -2.599 4.674 -13.367 1.00 75.88 95 LEU A CA 1
ATOM 732 C C . LEU A 1 95 ? -3.865 4.455 -14.207 1.00 75.88 95 LEU A C 1
ATOM 734 O O . LEU A 1 95 ? -4.944 4.861 -13.778 1.00 75.88 95 LEU A O 1
ATOM 738 N N . LEU A 1 96 ? -3.756 3.819 -15.375 1.00 78.38 96 LEU A N 1
ATOM 739 C CA . LEU A 1 96 ? -4.899 3.455 -16.217 1.00 78.38 96 LEU A CA 1
ATOM 740 C C . LEU A 1 96 ? -5.775 2.405 -15.534 1.00 78.38 96 LEU A C 1
ATOM 742 O O . LEU A 1 96 ? -6.986 2.597 -15.428 1.00 78.38 96 LEU A O 1
ATOM 746 N N . THR A 1 97 ? -5.164 1.352 -14.993 1.00 73.06 97 THR A N 1
ATOM 747 C CA . THR A 1 97 ? -5.866 0.323 -14.217 1.00 73.06 97 THR A CA 1
ATOM 748 C C . THR A 1 97 ? -6.526 0.939 -12.983 1.00 73.06 97 THR A C 1
ATOM 750 O O . THR A 1 97 ? -7.701 0.702 -12.716 1.00 73.06 97 THR A O 1
ATOM 753 N N . GLN A 1 98 ? -5.829 1.828 -12.272 1.00 68.75 98 GLN A N 1
ATOM 754 C CA . GLN A 1 98 ? -6.417 2.578 -11.162 1.00 68.75 98 GLN A CA 1
ATOM 755 C C . GLN A 1 98 ? -7.595 3.450 -11.608 1.00 68.75 98 GLN A C 1
ATOM 757 O O . GLN A 1 98 ? -8.602 3.491 -10.916 1.00 68.75 98 GLN A O 1
ATOM 762 N N . ALA A 1 99 ? -7.512 4.128 -12.755 1.00 69.38 99 ALA A N 1
ATOM 763 C CA . ALA A 1 99 ? -8.606 4.956 -13.260 1.00 69.38 99 ALA A CA 1
ATOM 764 C C . ALA A 1 99 ? -9.835 4.130 -13.678 1.00 69.38 99 ALA A C 1
ATOM 766 O O . ALA A 1 99 ? -10.959 4.592 -13.489 1.00 69.38 99 ALA A O 1
ATOM 767 N N . LYS A 1 100 ? -9.621 2.922 -14.214 1.00 72.31 100 LYS A N 1
ATOM 768 C CA . LYS A 1 100 ? -10.677 1.969 -14.583 1.00 72.31 100 LYS A CA 1
ATOM 769 C C . LYS A 1 100 ? -11.430 1.454 -13.352 1.00 72.31 100 LYS A C 1
ATOM 771 O O . LYS A 1 100 ? -12.653 1.381 -13.380 1.00 72.31 100 LYS A O 1
ATOM 776 N N . HIS A 1 101 ? -10.708 1.139 -12.275 1.00 67.19 101 HIS A N 1
ATOM 777 C CA . HIS A 1 101 ?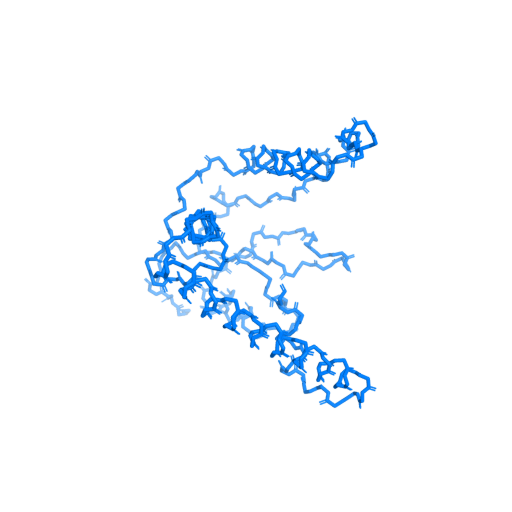 -11.277 0.491 -11.084 1.00 67.19 101 HIS A CA 1
ATOM 778 C C . HIS A 1 101 ? -11.635 1.452 -9.939 1.00 67.19 101 HIS A C 1
ATOM 780 O O . HIS A 1 101 ? -12.452 1.115 -9.088 1.00 67.19 101 HIS A O 1
ATOM 786 N N . PHE A 1 102 ? -11.077 2.665 -9.917 1.00 63.75 102 PHE A N 1
ATOM 787 C CA . PHE A 1 102 ? -11.346 3.691 -8.902 1.00 63.75 102 PHE A CA 1
ATOM 788 C C . PHE A 1 102 ? -11.837 4.993 -9.565 1.00 63.75 102 PHE A C 1
ATOM 790 O O . PHE A 1 102 ? -11.094 5.978 -9.648 1.00 63.75 102 PHE A O 1
ATOM 797 N N . PRO A 1 103 ? -13.102 5.041 -10.032 1.00 53.41 103 PRO A N 1
ATOM 798 C CA . PRO A 1 103 ? -13.635 6.173 -10.799 1.00 53.41 103 PRO A CA 1
ATOM 799 C C . PRO A 1 103 ? -13.761 7.470 -9.979 1.00 53.41 103 PRO A C 1
ATOM 801 O O . PRO A 1 103 ? -13.824 8.570 -10.535 1.00 53.41 103 PRO A O 1
ATOM 804 N N . HIS A 1 104 ? -13.759 7.385 -8.646 1.00 49.88 104 HIS A N 1
ATOM 805 C CA . HIS A 1 104 ? -13.905 8.542 -7.767 1.00 49.88 104 HIS A CA 1
ATOM 806 C C . HIS A 1 104 ? -12.541 9.121 -7.362 1.00 49.88 104 HIS A C 1
ATOM 808 O O . HIS A 1 104 ? -11.937 8.733 -6.368 1.00 49.88 104 HIS A O 1
ATOM 814 N N . ARG A 1 105 ? -12.073 10.131 -8.107 1.00 50.53 105 ARG A N 1
ATOM 815 C CA . ARG A 1 105 ? -10.819 10.872 -7.837 1.00 50.53 105 ARG A CA 1
ATOM 816 C C . ARG A 1 105 ? -10.847 11.781 -6.594 1.00 50.53 105 ARG A C 1
ATOM 818 O O . ARG A 1 105 ? -9.881 12.501 -6.340 1.00 50.53 105 ARG A O 1
ATOM 825 N N . LEU A 1 106 ? -11.927 11.796 -5.817 1.00 46.22 106 LEU A N 1
ATOM 826 C CA . LEU A 1 106 ? -12.076 12.683 -4.660 1.00 46.22 106 LEU A CA 1
ATOM 827 C C . LEU A 1 106 ? -11.563 12.019 -3.378 1.00 46.22 106 LEU A C 1
ATOM 829 O O . LEU A 1 106 ? -12.322 11.700 -2.468 1.00 46.22 106 LEU A O 1
ATOM 833 N N . TYR A 1 107 ? -10.244 11.872 -3.271 1.00 45.25 107 TYR A N 1
ATOM 834 C CA . TYR A 1 107 ? -9.605 11.570 -1.991 1.00 45.25 107 TYR A CA 1
ATOM 835 C C . TYR A 1 107 ? -9.640 12.818 -1.096 1.00 45.25 107 TYR A C 1
ATOM 837 O O . TYR A 1 107 ? -8.716 13.635 -1.103 1.00 45.25 107 TYR A O 1
ATOM 845 N N . ARG A 1 108 ? -10.705 12.989 -0.305 1.00 42.06 108 ARG A N 1
ATOM 846 C CA . ARG A 1 108 ? -10.691 13.921 0.834 1.00 42.06 108 ARG A CA 1
ATOM 847 C C . ARG A 1 108 ? -9.929 13.266 1.986 1.00 42.06 108 ARG A C 1
ATOM 849 O O . ARG A 1 108 ? -10.522 12.672 2.875 1.00 42.06 108 ARG A O 1
ATOM 856 N N . ALA A 1 109 ? -8.603 13.355 1.958 1.00 41.47 109 ALA A N 1
ATOM 857 C CA . ALA A 1 109 ? -7.810 13.057 3.146 1.00 41.47 109 ALA A CA 1
ATOM 858 C C . ALA A 1 109 ? -8.067 14.156 4.192 1.00 41.47 109 ALA A C 1
ATOM 860 O O . ALA A 1 109 ? -7.877 15.338 3.893 1.00 41.47 109 ALA A O 1
ATOM 861 N N . ASP A 1 110 ? -8.511 13.779 5.395 1.00 43.28 110 ASP A N 1
ATOM 862 C CA . ASP A 1 110 ? -8.595 14.711 6.527 1.00 43.28 110 ASP A CA 1
ATOM 863 C C . ASP A 1 110 ? -7.199 15.336 6.751 1.00 43.28 110 ASP A C 1
ATOM 865 O O . ASP A 1 110 ? -6.197 14.609 6.735 1.00 43.28 110 ASP A O 1
ATOM 869 N N . PRO A 1 111 ? -7.106 16.670 6.926 1.00 51.09 111 PRO A N 1
ATOM 870 C CA . PRO A 1 111 ? -5.841 17.398 7.047 1.00 51.09 111 PRO A CA 1
ATOM 871 C C . PRO A 1 111 ? -4.879 16.868 8.120 1.00 51.09 111 PRO A C 1
ATOM 873 O O . PRO A 1 111 ? -3.698 17.216 8.096 1.00 51.09 111 PRO A O 1
ATOM 876 N N . ARG A 1 112 ? -5.374 16.070 9.072 1.00 48.91 112 ARG A N 1
ATOM 877 C CA . ARG A 1 112 ? -4.616 15.530 10.205 1.00 48.91 112 ARG A CA 1
ATOM 878 C C . ARG A 1 112 ? -3.924 14.198 9.910 1.00 48.91 112 ARG A C 1
ATOM 880 O O . ARG A 1 112 ? -3.003 13.838 10.641 1.00 48.91 112 ARG A O 1
ATOM 887 N N . TYR A 1 113 ? -4.314 13.465 8.864 1.00 39.53 113 TYR A N 1
ATOM 888 C CA . TYR A 1 113 ? -3.650 12.203 8.523 1.00 39.53 113 TYR A CA 1
ATOM 889 C C . TYR A 1 113 ? -2.332 12.460 7.787 1.00 39.53 113 TYR A C 1
ATOM 891 O O . TYR A 1 113 ? -2.297 13.135 6.756 1.00 39.53 113 TYR A O 1
ATOM 899 N N . GLN A 1 114 ? -1.230 11.904 8.306 1.00 44.28 114 GLN A N 1
ATOM 900 C CA . GLN A 1 114 ? 0.068 11.984 7.638 1.00 44.28 114 GLN A CA 1
ATOM 901 C C . GLN A 1 114 ? 0.050 11.162 6.342 1.00 44.28 114 GLN A C 1
ATOM 903 O O . GLN A 1 114 ? -0.127 9.942 6.391 1.00 44.28 114 GLN A O 1
ATOM 908 N N . PRO A 1 115 ? 0.271 11.793 5.178 1.00 43.53 115 PRO A N 1
ATOM 909 C CA . PRO A 1 115 ? 0.285 11.090 3.919 1.00 43.53 115 PRO A CA 1
ATOM 910 C C . PRO A 1 115 ? 1.701 10.590 3.690 1.00 43.53 115 PRO A C 1
ATOM 912 O O . PRO A 1 115 ? 2.578 11.385 3.389 1.00 43.53 115 PRO A O 1
ATOM 915 N N . TRP A 1 116 ? 1.959 9.296 3.798 1.00 46.47 116 TRP A N 1
ATOM 916 C CA . TRP A 1 116 ? 3.266 8.788 3.369 1.00 46.47 116 TRP A CA 1
ATOM 917 C C . TRP A 1 116 ? 3.298 8.552 1.848 1.00 46.47 116 TRP A C 1
ATOM 919 O O . TRP A 1 116 ? 4.367 8.589 1.250 1.00 46.47 116 TRP A O 1
ATOM 929 N N . PHE A 1 117 ? 2.128 8.497 1.192 1.00 44.44 117 PHE A N 1
ATOM 930 C CA . PHE A 1 117 ? 1.990 8.268 -0.255 1.00 44.44 117 PHE A CA 1
ATOM 931 C C . PHE A 1 117 ? 0.868 9.081 -0.940 1.00 44.44 117 PHE A C 1
ATOM 933 O O . PHE A 1 117 ? 0.250 8.614 -1.889 1.00 44.44 117 PHE A O 1
ATOM 940 N N . SER A 1 118 ? 0.562 10.308 -0.496 1.00 49.62 118 SER A N 1
ATOM 941 C CA . SER A 1 118 ? -0.425 11.139 -1.221 1.00 49.62 118 SER A CA 1
ATOM 942 C C . SER A 1 118 ? 0.206 11.956 -2.353 1.00 49.62 118 SER A C 1
ATOM 944 O O . SER A 1 118 ? 1.422 12.159 -2.406 1.00 49.62 118 SER A O 1
ATOM 946 N N . TYR A 1 119 ? -0.641 12.524 -3.218 1.00 50.25 119 TYR A N 1
ATOM 947 C CA . TYR A 1 119 ? -0.275 13.537 -4.218 1.00 50.25 119 TYR A CA 1
ATOM 948 C C . TYR A 1 119 ? 0.615 14.662 -3.647 1.00 50.25 119 TYR A C 1
ATOM 950 O O . TYR A 1 119 ? 1.507 15.164 -4.333 1.00 50.25 119 TYR A O 1
ATOM 958 N N . ARG A 1 120 ? 0.455 15.006 -2.360 1.00 52.59 120 ARG A N 1
ATOM 959 C CA . ARG A 1 120 ? 1.281 16.018 -1.683 1.00 52.59 120 ARG A CA 1
ATOM 960 C C . ARG A 1 120 ? 2.723 15.558 -1.445 1.00 52.59 120 ARG A C 1
ATOM 962 O O . ARG A 1 120 ? 3.623 16.390 -1.484 1.00 52.59 120 ARG A O 1
ATOM 969 N N . CYS A 1 121 ? 2.971 14.260 -1.260 1.00 55.09 121 CYS A N 1
ATOM 970 C CA . CYS A 1 121 ? 4.332 13.717 -1.193 1.00 55.09 121 CYS A CA 1
ATOM 971 C C . CYS A 1 121 ? 5.040 13.807 -2.534 1.00 55.09 121 CYS A C 1
ATOM 973 O O . CYS A 1 121 ? 6.199 14.212 -2.565 1.00 55.09 121 CYS A O 1
ATOM 975 N N . ARG A 1 122 ? 4.341 13.505 -3.636 1.00 55.03 122 ARG A N 1
ATOM 976 C CA . ARG A 1 122 ? 4.889 13.684 -4.987 1.00 55.03 122 ARG A CA 1
ATOM 977 C C . ARG A 1 122 ? 5.231 15.154 -5.235 1.00 55.03 122 ARG A C 1
ATOM 979 O O . ARG A 1 122 ? 6.365 15.451 -5.580 1.00 55.03 122 ARG A O 1
ATOM 986 N N . GLN A 1 123 ? 4.327 16.084 -4.916 1.00 66.88 123 GLN A N 1
ATOM 987 C CA . GLN A 1 123 ? 4.622 17.520 -5.002 1.00 66.88 123 GLN A CA 1
ATOM 988 C C . GLN A 1 123 ? 5.806 17.952 -4.120 1.00 66.88 123 GLN A C 1
ATOM 990 O O . GLN A 1 123 ? 6.633 18.759 -4.543 1.00 66.88 123 GLN A O 1
ATOM 995 N N . ALA A 1 124 ? 5.911 17.432 -2.893 1.00 66.38 124 ALA A N 1
ATOM 996 C CA . ALA A 1 124 ? 7.019 17.744 -1.994 1.00 66.38 124 ALA A CA 1
ATOM 997 C C . ALA A 1 124 ? 8.354 17.169 -2.498 1.00 66.38 124 ALA A C 1
ATOM 999 O O . ALA A 1 124 ? 9.384 17.839 -2.396 1.00 66.38 124 ALA A O 1
ATOM 1000 N N . ALA A 1 125 ? 8.338 15.958 -3.055 1.00 62.81 125 ALA A N 1
ATOM 1001 C CA . ALA A 1 125 ? 9.491 15.326 -3.684 1.00 62.81 125 ALA A CA 1
ATOM 1002 C C . ALA A 1 125 ? 9.927 16.096 -4.940 1.00 62.81 125 ALA A C 1
ATOM 1004 O O . ALA A 1 125 ? 11.097 16.456 -5.045 1.00 62.81 125 ALA A O 1
ATOM 1005 N N . ASP A 1 126 ? 8.991 16.465 -5.816 1.00 69.38 126 ASP A N 1
ATOM 1006 C CA . ASP A 1 126 ? 9.254 17.264 -7.017 1.00 69.38 126 ASP A CA 1
ATOM 1007 C C . ASP A 1 126 ? 9.804 18.647 -6.666 1.00 69.38 126 ASP A C 1
ATOM 1009 O O . ASP A 1 126 ? 10.745 19.131 -7.295 1.00 69.38 126 ASP A O 1
ATOM 1013 N N . LYS A 1 127 ? 9.259 19.291 -5.625 1.00 75.31 127 LYS A N 1
ATOM 1014 C CA . LYS A 1 127 ? 9.777 20.568 -5.122 1.00 75.31 127 LYS A CA 1
ATOM 1015 C C . LYS A 1 127 ? 11.213 20.411 -4.629 1.00 75.31 127 LYS A C 1
ATOM 1017 O O . LYS A 1 127 ? 12.067 21.206 -5.008 1.00 75.31 127 LYS A O 1
ATOM 1022 N N . LYS A 1 128 ? 11.498 19.368 -3.840 1.00 74.31 128 LYS A N 1
ATOM 1023 C CA . LYS A 1 128 ? 12.860 19.064 -3.372 1.00 74.31 128 LYS A CA 1
ATOM 1024 C C . LYS A 1 128 ? 13.811 18.800 -4.538 1.00 74.31 128 LYS A C 1
ATOM 1026 O O . LYS A 1 128 ? 14.917 19.329 -4.526 1.00 74.31 128 LYS A O 1
ATOM 1031 N N . TYR A 1 129 ? 13.380 18.047 -5.547 1.00 70.88 129 TYR A N 1
ATOM 1032 C CA . TYR A 1 129 ? 14.167 17.763 -6.745 1.00 70.88 129 TYR A CA 1
ATOM 1033 C C . TYR A 1 129 ? 14.473 19.036 -7.546 1.00 70.88 129 TYR A C 1
ATOM 1035 O O . TYR A 1 129 ? 15.630 19.307 -7.855 1.00 70.88 129 TYR A O 1
ATOM 1043 N N . LYS A 1 130 ? 13.471 19.885 -7.802 1.00 77.75 130 LYS A N 1
ATOM 1044 C CA . LYS A 1 130 ? 13.664 21.175 -8.486 1.00 77.75 130 LYS A CA 1
ATOM 1045 C C . LYS A 1 130 ? 14.614 22.092 -7.712 1.00 77.75 130 LYS A C 1
ATOM 1047 O O . LYS A 1 130 ? 15.533 22.657 -8.298 1.00 77.75 130 LYS A O 1
ATOM 1052 N N . THR A 1 131 ? 14.445 22.200 -6.393 1.00 77.81 131 THR A N 1
ATOM 1053 C CA . THR A 1 131 ? 15.361 22.962 -5.530 1.00 77.81 131 THR A CA 1
ATOM 1054 C C . THR A 1 131 ? 16.777 22.387 -5.560 1.00 77.81 131 THR A C 1
ATOM 1056 O O . THR A 1 131 ? 17.740 23.144 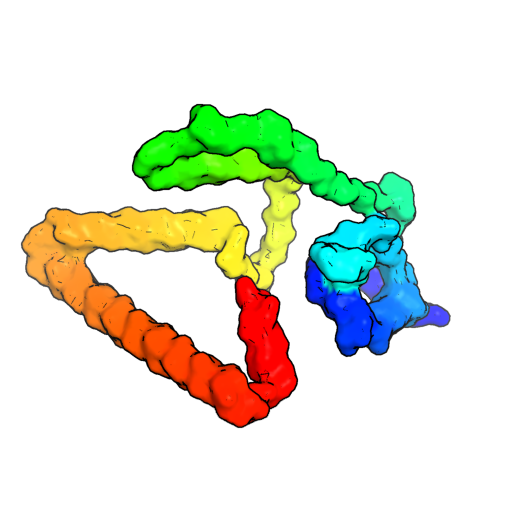-5.625 1.00 77.81 131 THR A O 1
ATOM 1059 N N . TRP A 1 132 ? 16.921 21.063 -5.567 1.00 74.69 132 TRP A N 1
ATOM 1060 C CA . TRP A 1 132 ? 18.215 20.397 -5.678 1.00 74.69 132 TRP A CA 1
ATOM 1061 C C . TRP A 1 132 ? 18.930 20.721 -6.995 1.00 74.69 132 TRP A C 1
ATOM 1063 O O . TRP A 1 132 ? 20.112 21.060 -6.977 1.00 74.69 132 TRP A O 1
ATOM 1073 N N . ILE A 1 133 ? 18.216 20.686 -8.125 1.00 76.44 133 ILE A N 1
ATOM 1074 C CA . ILE A 1 133 ? 18.761 21.074 -9.433 1.00 76.44 133 ILE A CA 1
ATOM 1075 C C . ILE A 1 133 ? 19.222 22.535 -9.418 1.00 76.44 133 ILE A C 1
AT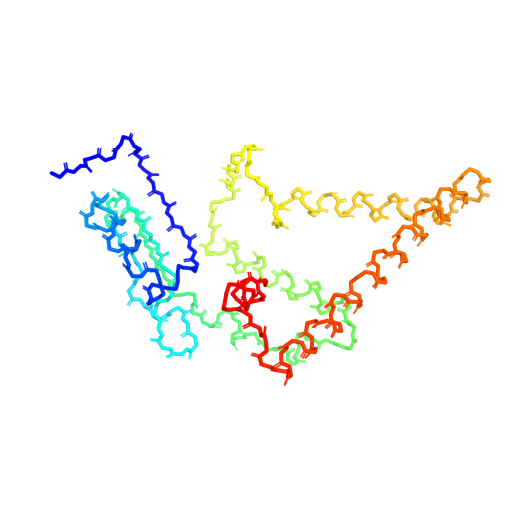OM 1077 O O . ILE A 1 133 ? 20.338 22.821 -9.843 1.00 76.44 133 ILE A O 1
ATOM 1081 N N . LEU A 1 134 ? 18.428 23.451 -8.854 1.00 77.25 134 LEU A N 1
ATOM 1082 C CA . LEU A 1 134 ? 18.812 24.863 -8.737 1.00 77.25 134 LEU A CA 1
ATOM 1083 C C . LEU A 1 134 ? 20.072 25.054 -7.883 1.00 77.25 134 LEU A C 1
ATOM 1085 O O . LEU A 1 134 ? 20.989 25.762 -8.295 1.00 77.25 134 LEU A O 1
ATOM 1089 N N . LEU A 1 135 ? 20.154 24.377 -6.735 1.00 75.19 135 LEU A N 1
ATOM 1090 C CA . LEU A 1 135 ? 21.324 24.425 -5.854 1.00 75.19 135 LEU A CA 1
ATOM 1091 C C . LEU A 1 135 ? 22.584 23.841 -6.504 1.00 75.19 135 LEU A C 1
ATOM 1093 O O . LEU A 1 135 ? 23.686 24.313 -6.234 1.00 75.19 135 LEU A O 1
ATOM 1097 N N . LYS A 1 136 ? 22.431 22.817 -7.349 1.00 73.31 136 LYS A N 1
ATOM 1098 C CA . LYS A 1 136 ? 23.537 22.172 -8.065 1.00 73.31 136 LYS A CA 1
ATOM 1099 C C . LYS A 1 136 ? 24.013 22.999 -9.266 1.00 73.31 136 LYS A C 1
ATOM 1101 O O . LYS A 1 136 ? 25.214 23.059 -9.516 1.00 73.31 136 LYS A O 1
ATOM 1106 N N . CYS A 1 137 ? 23.092 23.609 -10.013 1.00 73.81 137 CYS A N 1
ATOM 1107 C CA . CYS A 1 137 ? 23.389 24.310 -11.265 1.00 73.81 137 CYS A CA 1
ATOM 1108 C C . CYS A 1 137 ? 23.796 25.780 -11.068 1.00 73.81 137 CYS A C 1
ATOM 1110 O O . CYS A 1 137 ? 24.501 26.323 -11.916 1.00 73.81 137 CYS A O 1
ATOM 1112 N N . GLN A 1 138 ? 23.394 26.442 -9.976 1.00 70.75 138 GLN A N 1
ATOM 1113 C CA . GLN A 1 138 ? 23.756 27.844 -9.743 1.00 70.75 138 GLN A CA 1
ATOM 1114 C C . GLN A 1 138 ? 25.127 27.991 -9.066 1.00 70.75 138 GLN A C 1
ATOM 1116 O O . GLN A 1 138 ? 25.378 27.488 -7.974 1.00 70.75 138 GLN A O 1
ATOM 1121 N N . LEU A 1 139 ? 26.023 28.743 -9.714 1.00 68.12 139 LEU A N 1
ATOM 1122 C CA . LEU A 1 139 ? 27.442 28.840 -9.351 1.00 68.12 139 LEU A CA 1
ATOM 1123 C C . LEU A 1 139 ? 27.771 29.854 -8.243 1.00 68.12 139 LEU A C 1
ATOM 1125 O O . LEU A 1 139 ? 28.954 30.021 -7.921 1.00 68.12 139 LEU A O 1
ATOM 1129 N N . THR A 1 140 ? 26.771 30.510 -7.648 1.00 80.62 140 THR A N 1
ATOM 1130 C CA . THR A 1 140 ? 27.009 31.501 -6.591 1.00 80.62 140 THR A CA 1
ATOM 1131 C C . THR A 1 140 ? 27.570 30.836 -5.333 1.00 80.62 140 THR A C 1
ATOM 1133 O O . THR A 1 140 ? 27.267 29.684 -5.007 1.00 80.62 140 THR A O 1
ATOM 1136 N N . THR A 1 141 ? 28.404 31.569 -4.596 1.00 78.38 141 THR A N 1
ATOM 1137 C CA . THR A 1 141 ? 29.050 31.077 -3.368 1.00 78.38 141 THR A CA 1
ATOM 1138 C C . THR A 1 141 ? 28.021 30.641 -2.318 1.00 78.38 141 THR A C 1
ATOM 1140 O O . THR A 1 141 ? 28.219 29.636 -1.635 1.00 78.38 141 THR A O 1
ATOM 1143 N N . PHE A 1 142 ? 26.882 31.337 -2.255 1.00 81.06 142 PHE A N 1
ATOM 1144 C CA . PHE A 1 142 ? 25.762 31.021 -1.370 1.00 81.06 142 PHE A CA 1
ATOM 1145 C C . PHE A 1 142 ? 25.089 29.679 -1.711 1.00 81.06 142 PHE A C 1
ATOM 1147 O O . PHE A 1 142 ? 24.968 28.816 -0.840 1.00 81.06 142 PHE A O 1
ATOM 1154 N N . HIS A 1 143 ? 24.719 29.447 -2.976 1.00 78.19 143 HIS A N 1
ATOM 1155 C CA . HIS A 1 143 ? 24.082 28.188 -3.385 1.00 78.19 143 HIS A CA 1
ATOM 1156 C C . HIS A 1 143 ? 25.039 26.997 -3.287 1.00 78.19 143 HIS A C 1
ATOM 1158 O O . HIS A 1 143 ? 24.640 25.927 -2.828 1.00 78.19 143 HIS A O 1
ATOM 1164 N N . LYS A 1 144 ? 26.333 27.198 -3.574 1.00 78.69 144 LYS A N 1
ATOM 1165 C CA . LYS A 1 144 ? 27.378 26.191 -3.323 1.00 78.69 144 LYS A CA 1
ATOM 1166 C C . LYS A 1 144 ? 27.476 25.813 -1.842 1.00 78.69 144 LYS A C 1
ATOM 1168 O O . LYS A 1 144 ? 27.630 24.632 -1.526 1.00 78.69 144 LYS A O 1
ATOM 1173 N N . ALA A 1 145 ? 27.382 26.782 -0.929 1.00 84.00 145 ALA A N 1
ATOM 1174 C CA . ALA A 1 145 ? 27.393 26.518 0.509 1.00 84.00 145 ALA A CA 1
ATOM 1175 C C . ALA A 1 145 ? 26.149 25.726 0.946 1.00 84.00 145 ALA A C 1
ATOM 1177 O O . ALA A 1 145 ? 26.284 24.704 1.623 1.00 84.00 145 ALA A O 1
ATOM 1178 N N . GLN A 1 146 ? 24.958 26.125 0.492 1.00 81.19 146 GLN A N 1
ATOM 1179 C CA . GLN A 1 146 ? 23.715 25.402 0.779 1.00 81.19 146 GLN A CA 1
ATOM 1180 C C . GLN A 1 146 ? 23.713 23.978 0.206 1.00 81.19 146 GLN A C 1
ATOM 1182 O O . GLN A 1 146 ? 23.349 23.038 0.912 1.00 81.19 146 GLN A O 1
ATOM 1187 N N . HIS A 1 147 ? 24.198 23.787 -1.024 1.00 80.75 147 HIS A N 1
ATOM 1188 C CA . HIS A 1 147 ? 24.366 22.464 -1.627 1.00 80.75 147 HIS A CA 1
ATOM 1189 C C . HIS A 1 147 ? 25.294 21.578 -0.782 1.00 80.75 147 HIS A C 1
ATOM 1191 O O . HIS A 1 147 ? 24.955 20.437 -0.478 1.00 80.75 147 HIS A O 1
ATOM 1197 N N . ARG A 1 148 ? 26.436 22.102 -0.311 1.00 83.75 148 ARG A N 1
ATOM 1198 C CA . ARG A 1 148 ? 27.351 21.355 0.574 1.00 83.75 148 ARG A CA 1
ATOM 1199 C C . ARG A 1 148 ? 26.692 20.954 1.898 1.00 83.75 148 ARG A C 1
ATOM 1201 O O . ARG A 1 148 ? 26.912 19.833 2.356 1.00 83.75 148 ARG A O 1
ATOM 1208 N N . VAL A 1 149 ? 25.895 21.834 2.508 1.00 86.12 149 VAL A N 1
ATOM 1209 C CA . VAL A 1 149 ? 25.144 21.524 3.740 1.00 86.12 149 VAL A CA 1
ATOM 1210 C C . VAL A 1 149 ? 24.115 20.422 3.482 1.00 86.12 149 VAL A C 1
ATOM 1212 O O . VAL A 1 149 ? 24.061 19.452 4.240 1.00 86.12 149 VAL A O 1
ATOM 1215 N N . ALA A 1 150 ? 23.362 20.514 2.384 1.00 78.12 150 ALA A N 1
ATOM 1216 C CA . ALA A 1 150 ? 22.396 19.494 1.987 1.00 78.12 150 ALA A CA 1
ATOM 1217 C C . ALA A 1 150 ? 23.067 18.134 1.717 1.00 78.12 150 ALA A C 1
ATOM 1219 O O . ALA A 1 150 ? 22.606 17.114 2.230 1.00 78.12 150 ALA A O 1
ATOM 1220 N N . CYS A 1 151 ? 24.202 18.110 1.006 1.00 80.56 151 CYS A N 1
ATOM 1221 C CA . CYS A 1 151 ? 24.999 16.897 0.794 1.00 80.56 151 CYS A CA 1
ATOM 1222 C C . CYS A 1 151 ? 25.465 16.270 2.114 1.00 80.56 151 CYS A C 1
ATOM 1224 O O . CYS A 1 151 ? 25.359 15.057 2.287 1.00 80.56 151 CYS A O 1
ATOM 1226 N N . LYS A 1 152 ? 25.960 17.077 3.064 1.00 87.12 152 LYS A N 1
ATOM 1227 C CA . LYS A 1 152 ? 26.373 16.583 4.387 1.00 87.12 152 LYS A CA 1
ATOM 1228 C C . LYS A 1 152 ? 25.196 15.978 5.152 1.00 87.12 152 LYS A C 1
ATOM 1230 O O . LYS A 1 152 ? 25.334 14.894 5.712 1.00 87.12 152 LYS A O 1
ATOM 1235 N N . ALA A 1 153 ? 24.037 16.635 5.145 1.00 78.44 153 ALA A N 1
ATOM 1236 C CA . ALA A 1 153 ? 22.833 16.114 5.787 1.00 78.44 153 ALA A CA 1
ATOM 1237 C C . ALA A 1 153 ? 22.389 14.777 5.168 1.00 78.44 153 ALA A C 1
ATOM 1239 O O . ALA A 1 153 ? 22.114 13.824 5.899 1.00 78.44 153 ALA A O 1
ATOM 1240 N N . LEU A 1 154 ? 22.396 14.672 3.833 1.00 77.31 154 LEU A N 1
ATOM 1241 C CA . LEU A 1 154 ? 22.099 13.427 3.119 1.00 77.31 154 LEU A CA 1
ATOM 1242 C C . LEU A 1 154 ? 23.093 12.314 3.463 1.00 77.31 154 LEU A C 1
ATOM 1244 O O . LEU A 1 154 ? 22.674 11.190 3.723 1.00 77.31 154 LEU A O 1
ATOM 1248 N N . LEU A 1 155 ? 24.390 12.618 3.536 1.00 83.19 155 LEU A N 1
ATOM 1249 C CA . LEU A 1 155 ? 25.417 11.643 3.908 1.00 83.19 155 LEU A CA 1
ATOM 1250 C C . LEU A 1 155 ? 25.216 11.114 5.337 1.00 83.19 155 LEU A C 1
ATOM 1252 O O . LEU A 1 155 ? 25.352 9.913 5.582 1.00 83.19 155 LEU A O 1
ATOM 1256 N N . ILE A 1 156 ? 24.846 11.987 6.278 1.00 82.00 156 ILE A N 1
ATOM 1257 C CA . ILE A 1 156 ? 24.517 11.592 7.655 1.00 82.00 156 ILE A CA 1
ATOM 1258 C C . ILE A 1 156 ? 23.290 10.675 7.663 1.00 82.00 156 ILE A C 1
ATOM 1260 O O . ILE A 1 156 ? 23.316 9.633 8.321 1.00 82.00 156 ILE A O 1
ATOM 1264 N N . MET A 1 157 ? 22.235 11.021 6.919 1.00 69.94 157 MET A N 1
ATOM 1265 C CA . MET A 1 157 ? 21.038 10.180 6.806 1.00 69.94 157 MET A CA 1
ATOM 1266 C C . MET A 1 157 ? 21.354 8.819 6.177 1.00 69.94 157 MET A C 1
ATOM 1268 O O . MET A 1 157 ? 20.968 7.796 6.735 1.00 69.94 157 MET A O 1
ATOM 1272 N N . ALA A 1 158 ? 22.127 8.781 5.089 1.00 74.88 158 ALA A N 1
ATOM 1273 C CA . ALA A 1 158 ? 22.547 7.542 4.435 1.00 74.88 158 ALA A CA 1
ATOM 1274 C C . ALA A 1 158 ? 23.385 6.656 5.371 1.00 74.88 158 ALA A C 1
ATOM 1276 O O . ALA A 1 158 ? 23.196 5.442 5.431 1.00 74.88 158 ALA A O 1
ATOM 1277 N N . THR A 1 159 ? 24.272 7.260 6.164 1.00 86.75 159 THR A N 1
ATOM 1278 C CA . THR A 1 159 ? 25.076 6.539 7.161 1.00 86.75 159 THR A CA 1
ATOM 1279 C C . THR A 1 159 ? 24.198 5.953 8.267 1.00 86.75 159 THR A C 1
ATOM 1281 O O . THR A 1 159 ? 24.391 4.805 8.668 1.00 86.75 159 THR A O 1
ATOM 1284 N N . ARG A 1 160 ? 23.205 6.711 8.753 1.00 82.00 160 ARG A N 1
ATOM 1285 C CA . ARG A 1 160 ? 22.227 6.221 9.738 1.00 82.00 160 ARG A CA 1
ATOM 1286 C C . ARG A 1 160 ? 21.384 5.080 9.174 1.00 82.00 160 ARG A C 1
ATOM 1288 O O . ARG A 1 160 ? 21.218 4.083 9.868 1.00 82.00 160 ARG A O 1
ATOM 1295 N N . ALA A 1 161 ? 20.928 5.194 7.928 1.00 73.50 161 ALA A N 1
ATOM 1296 C CA . ALA A 1 161 ? 20.172 4.148 7.245 1.00 73.50 161 ALA A CA 1
ATOM 1297 C C . ALA A 1 161 ? 20.988 2.853 7.115 1.00 73.50 161 ALA A C 1
ATOM 1299 O O . ALA A 1 161 ? 20.515 1.798 7.523 1.00 73.50 161 ALA A O 1
ATOM 1300 N N . ARG A 1 162 ? 22.253 2.934 6.675 1.00 82.25 162 ARG A N 1
ATOM 1301 C CA . ARG A 1 162 ? 23.151 1.765 6.616 1.00 82.25 162 ARG A CA 1
ATOM 1302 C C . ARG A 1 162 ? 23.377 1.132 7.986 1.00 82.25 162 ARG A C 1
ATOM 1304 O O . ARG A 1 162 ? 23.307 -0.082 8.119 1.00 82.25 162 ARG A O 1
ATOM 1311 N N . ARG A 1 163 ? 23.621 1.935 9.030 1.00 84.12 163 ARG A N 1
ATOM 1312 C CA . ARG A 1 163 ? 23.782 1.412 10.402 1.00 84.12 163 ARG A CA 1
ATOM 1313 C C . ARG A 1 163 ? 22.520 0.717 10.897 1.00 84.12 163 ARG A C 1
ATOM 1315 O O . ARG A 1 163 ? 22.618 -0.322 11.548 1.00 84.12 163 ARG A O 1
ATOM 1322 N N . TRP A 1 164 ? 21.358 1.295 10.608 1.00 82.62 164 TRP A N 1
ATOM 1323 C CA . TRP A 1 164 ? 20.073 0.686 10.918 1.00 82.62 164 TRP A CA 1
ATOM 1324 C C . TRP A 1 164 ? 19.918 -0.655 10.194 1.00 82.62 164 TRP A C 1
ATOM 1326 O O . TRP A 1 164 ? 19.646 -1.652 10.853 1.00 82.62 164 TRP A O 1
ATOM 1336 N N . GLU A 1 165 ? 20.220 -0.715 8.896 1.00 80.69 165 GLU A N 1
ATOM 1337 C CA . GLU A 1 165 ? 20.176 -1.943 8.097 1.00 80.69 165 GLU A CA 1
ATOM 1338 C C . GLU A 1 165 ? 21.132 -3.023 8.630 1.00 80.69 165 GLU A C 1
ATOM 1340 O O . GLU A 1 165 ? 20.732 -4.166 8.836 1.00 80.69 165 GLU A O 1
ATOM 1345 N N . THR A 1 166 ? 22.390 -2.682 8.924 1.00 86.50 166 THR A N 1
ATOM 1346 C CA . THR A 1 166 ? 23.351 -3.633 9.506 1.00 86.50 166 THR A CA 1
ATOM 1347 C C . THR A 1 166 ? 22.883 -4.145 10.869 1.00 86.50 166 THR A C 1
ATOM 1349 O O . THR A 1 166 ? 22.999 -5.335 11.158 1.00 86.50 166 THR A O 1
ATOM 1352 N N . SER A 1 167 ? 22.342 -3.262 11.714 1.00 83.38 167 SER A N 1
ATOM 1353 C CA . SER A 1 167 ? 21.755 -3.643 13.003 1.00 83.38 167 SER A CA 1
ATOM 1354 C C . SER A 1 167 ? 20.578 -4.599 12.815 1.00 83.38 167 SER A C 1
ATOM 1356 O O . SER A 1 167 ? 20.455 -5.584 13.539 1.00 83.38 167 SER A O 1
ATOM 1358 N N . LEU A 1 168 ? 19.756 -4.345 11.797 1.00 78.69 168 LEU A N 1
ATOM 1359 C CA . LEU A 1 168 ? 18.619 -5.177 11.446 1.00 78.69 168 LEU A CA 1
ATOM 1360 C C . LEU A 1 168 ? 19.034 -6.581 11.024 1.00 78.69 168 LEU A C 1
ATOM 1362 O O . LEU A 1 168 ? 18.547 -7.557 11.586 1.00 78.69 168 LEU A O 1
ATOM 1366 N N . ARG A 1 169 ? 19.979 -6.673 10.082 1.00 81.81 169 ARG A N 1
ATOM 1367 C CA . ARG A 1 169 ? 20.533 -7.945 9.604 1.00 81.81 169 ARG A CA 1
ATOM 1368 C C . ARG A 1 169 ? 21.124 -8.753 10.756 1.00 81.81 169 ARG A C 1
ATOM 1370 O O . ARG A 1 169 ? 20.876 -9.949 10.842 1.00 81.81 169 ARG A O 1
ATOM 1377 N N . ARG A 1 170 ? 21.842 -8.096 11.675 1.00 88.06 170 ARG A N 1
ATOM 1378 C CA . ARG A 1 170 ? 22.399 -8.750 12.868 1.00 88.06 170 ARG A CA 1
ATOM 1379 C C . ARG A 1 170 ? 21.303 -9.331 13.760 1.00 88.06 170 ARG A C 1
ATOM 1381 O O . ARG A 1 170 ? 21.399 -10.491 14.123 1.00 88.06 170 ARG A O 1
ATOM 1388 N N . LYS A 1 171 ? 20.261 -8.550 14.061 1.00 81.44 171 LYS A N 1
ATOM 1389 C CA . LYS A 1 171 ? 19.129 -8.990 14.895 1.00 81.44 171 LYS A CA 1
ATOM 1390 C C . LYS A 1 171 ? 18.314 -10.119 14.264 1.00 81.44 171 LYS A C 1
ATOM 1392 O O . LYS A 1 171 ? 17.798 -10.961 14.988 1.00 81.44 171 LYS A O 1
ATOM 1397 N N . LEU A 1 172 ? 18.178 -10.123 12.935 1.00 78.06 172 LEU A N 1
ATOM 1398 C CA . LEU A 1 172 ? 17.553 -11.233 12.207 1.00 78.06 172 LEU A CA 1
ATOM 1399 C C . LEU A 1 172 ? 18.411 -12.498 12.302 1.00 78.06 172 LEU A C 1
ATOM 1401 O O . LEU A 1 172 ? 17.879 -13.568 12.560 1.00 78.06 172 LEU A O 1
ATOM 1405 N N . ALA A 1 173 ? 19.731 -12.371 12.141 1.00 80.12 173 ALA A N 1
ATOM 1406 C CA . ALA A 1 173 ? 20.655 -13.502 12.195 1.00 80.12 173 ALA A CA 1
ATOM 1407 C C . ALA A 1 173 ? 20.834 -14.082 13.611 1.00 80.12 173 ALA A C 1
ATOM 1409 O O . ALA A 1 173 ? 21.012 -15.288 13.747 1.00 80.12 173 ALA A O 1
ATOM 1410 N N . SER A 1 174 ? 20.778 -13.253 14.662 1.00 85.75 174 SER A N 1
ATOM 1411 C CA . SER A 1 174 ? 20.909 -13.697 16.059 1.00 85.75 174 SER A CA 1
ATOM 1412 C C . SER A 1 174 ? 19.605 -14.214 16.674 1.00 85.75 174 SER A C 1
ATOM 1414 O O . SER A 1 174 ? 19.613 -14.676 17.810 1.00 85.75 174 SER A O 1
ATOM 1416 N N . ASN A 1 175 ? 18.481 -14.139 15.950 1.00 80.69 175 ASN A N 1
ATOM 1417 C CA . ASN A 1 175 ? 17.141 -14.456 16.456 1.00 80.69 175 ASN A CA 1
ATOM 1418 C C . ASN A 1 175 ? 16.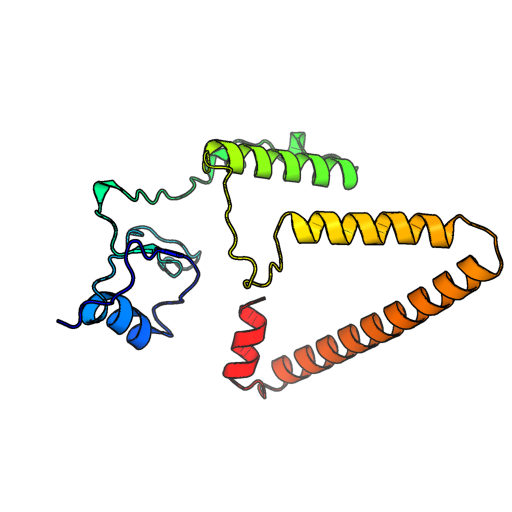721 -13.630 17.697 1.00 80.69 175 ASN A C 1
ATOM 1420 O O . ASN A 1 175 ? 15.761 -13.961 18.387 1.00 80.69 175 ASN A O 1
ATOM 1424 N N . GLU A 1 176 ? 17.399 -12.509 17.964 1.00 83.50 176 GLU A N 1
ATOM 1425 C CA . GLU A 1 176 ? 17.120 -11.591 19.082 1.00 83.50 176 GLU A CA 1
ATOM 1426 C C . GLU A 1 176 ? 16.038 -10.556 18.733 1.00 83.50 176 GLU A C 1
ATOM 1428 O O . GLU A 1 176 ? 15.859 -9.532 19.405 1.00 83.50 176 GLU A O 1
ATOM 1433 N N . MET A 1 177 ? 15.327 -10.770 17.629 1.00 77.94 177 MET A N 1
ATOM 1434 C CA . MET A 1 177 ? 14.328 -9.831 17.169 1.00 77.94 177 MET A CA 1
ATOM 1435 C C . MET A 1 177 ? 13.032 -10.004 17.954 1.00 77.94 177 MET A C 1
ATOM 1437 O O . MET A 1 177 ? 12.266 -10.941 17.755 1.00 77.94 177 MET A O 1
ATOM 1441 N N . HIS A 1 178 ? 12.757 -9.041 18.830 1.00 78.69 178 HIS A N 1
ATOM 1442 C CA . HIS A 1 178 ? 11.510 -9.009 19.582 1.00 78.69 178 HIS A CA 1
ATOM 1443 C C . HIS A 1 178 ? 10.291 -8.993 18.624 1.00 78.69 178 HIS A C 1
ATOM 1445 O O . HIS A 1 178 ? 10.299 -8.203 17.675 1.00 78.69 178 HIS A O 1
ATOM 1451 N N . PRO A 1 179 ? 9.200 -9.744 18.886 1.00 69.62 179 PRO A N 1
ATOM 1452 C CA . PRO A 1 179 ? 8.046 -9.856 17.980 1.00 69.62 179 PRO A CA 1
ATOM 1453 C C . PRO A 1 179 ? 7.444 -8.511 17.549 1.00 69.62 179 PRO A C 1
ATOM 1455 O O . PRO A 1 179 ? 7.109 -8.307 16.386 1.00 69.62 179 PRO A O 1
ATOM 1458 N N . LYS A 1 180 ? 7.385 -7.536 18.468 1.00 67.38 180 LYS A N 1
ATOM 1459 C CA . LYS A 1 180 ? 6.970 -6.157 18.145 1.00 67.38 180 LYS A CA 1
ATOM 1460 C C . LYS A 1 180 ? 7.904 -5.473 17.136 1.00 67.38 180 LYS A C 1
ATOM 1462 O O . LYS A 1 180 ? 7.418 -4.771 16.262 1.00 67.38 180 LYS A O 1
ATOM 1467 N N . GLN A 1 181 ? 9.223 -5.656 17.257 1.00 64.88 181 GLN A N 1
ATOM 1468 C CA . GLN A 1 181 ? 10.206 -5.076 16.332 1.00 64.88 181 GLN A CA 1
ATOM 1469 C C . GLN A 1 181 ? 10.160 -5.767 14.969 1.00 64.88 181 GLN A C 1
ATOM 1471 O O . GLN A 1 181 ? 10.197 -5.071 13.963 1.00 64.88 181 GLN A O 1
ATOM 1476 N N . TRP A 1 182 ? 9.999 -7.093 14.937 1.00 67.81 182 TRP A N 1
ATOM 1477 C CA . TRP A 1 182 ? 9.776 -7.846 13.700 1.00 67.81 182 TRP A CA 1
ATOM 1478 C C . TRP A 1 182 ? 8.544 -7.330 12.949 1.00 67.81 182 TRP A C 1
ATOM 1480 O O . TRP A 1 182 ? 8.607 -7.013 11.764 1.00 67.81 182 TRP A O 1
ATOM 1490 N N . TRP A 1 183 ? 7.444 -7.113 13.671 1.00 49.22 183 TRP A N 1
ATOM 1491 C CA . TRP A 1 183 ? 6.192 -6.632 13.093 1.00 49.22 183 TRP A CA 1
ATOM 1492 C C . TRP A 1 183 ? 6.281 -5.224 12.484 1.00 49.22 183 TRP A C 1
ATOM 1494 O O . TRP A 1 183 ? 5.629 -4.948 11.481 1.00 49.22 183 TRP A O 1
ATOM 1504 N N . PHE A 1 184 ? 7.115 -4.335 13.036 1.00 56.62 184 PHE A N 1
ATOM 1505 C CA . PHE A 1 184 ? 7.364 -3.016 12.438 1.00 56.62 184 PHE A CA 1
ATOM 1506 C C . PHE A 1 184 ? 8.156 -3.077 11.124 1.00 56.62 184 PHE A C 1
ATOM 1508 O O . PHE A 1 184 ? 8.095 -2.123 10.355 1.00 56.62 184 PHE A O 1
ATOM 1515 N N . LEU A 1 185 ? 8.882 -4.166 10.862 1.00 52.12 185 LEU A N 1
ATOM 1516 C CA . LEU A 1 185 ? 9.679 -4.340 9.643 1.00 52.12 185 LEU A CA 1
ATOM 1517 C C . LEU A 1 185 ? 8.885 -4.976 8.514 1.00 52.12 185 LEU A C 1
ATOM 1519 O O . LEU A 1 185 ? 9.097 -4.630 7.364 1.00 52.12 185 LEU A O 1
ATOM 1523 N N . VAL A 1 186 ? 7.958 -5.872 8.851 1.00 46.47 186 VAL A N 1
ATOM 1524 C CA . VAL A 1 186 ? 7.062 -6.526 7.883 1.00 46.47 186 VAL A CA 1
ATOM 1525 C C . VAL A 1 186 ? 5.917 -5.595 7.451 1.00 46.47 186 VAL A C 1
ATOM 1527 O O . VAL A 1 186 ? 5.282 -5.824 6.430 1.00 46.47 186 VAL A O 1
ATOM 1530 N N . LYS A 1 187 ? 5.651 -4.532 8.222 1.00 41.75 187 LYS A N 1
ATOM 1531 C CA . LYS A 1 187 ? 4.652 -3.497 7.909 1.00 41.75 187 LYS A CA 1
ATOM 1532 C C . LYS A 1 187 ? 5.134 -2.392 6.953 1.00 41.75 187 LYS A C 1
ATOM 1534 O O . LYS A 1 187 ? 4.295 -1.576 6.573 1.00 41.75 187 LYS A O 1
ATOM 1539 N N . GLN A 1 188 ? 6.436 -2.303 6.651 1.00 37.12 188 GLN A N 1
ATOM 1540 C CA . GLN A 1 188 ? 6.979 -1.360 5.655 1.00 37.12 188 GLN A CA 1
ATOM 1541 C C . GLN A 1 188 ? 6.867 -1.937 4.250 1.00 37.12 188 GLN A C 1
ATOM 1543 O O . GLN A 1 188 ? 6.569 -1.131 3.343 1.00 37.12 188 GLN A O 1
#

Secondary structure (DSSP, 8-state):
----S--S-EEES---TTTSHHHHHIIIIIS-PEE---S--STTS---S-EEESS-GGG-------THHHHSS-HHHH--S-HHHHHHHHHHHHHHHHHHH---------TTS--SSSHHHHHHHHHHHHHHHHHHH--SHHHHHHHHHHHHHHHHHHHHHHHHHHHHHHHHHTT---HHHHHHHHT-

Radius of gyration: 22.78 Å; chains: 1; bounding box: 55×50×48 Å

Organism: Portunus trituberculatus (NCBI:txid210409)

Foldseek 3Di:
DDEDPDAWDKDWFQQQCVVVVVVVCCLCPVHVWDWQDPAAPDPVRHDRITITTPDDNVVDHDDDPPCCLVVVDPLVVCDDPDPVSNVVSVVVSVVVSCCVVPVDPDPPDPPPDDCPPDPVVVVVVVVVVVLLCCLVPDPDPVSVVVNVVVVVVVVVVVVVVVVVVVVVVVCVVVVVQDPVNVVVVVVD